Protein AF-A0A662I8A6-F1 (afdb_monomer_lite)

Sequence (241 aa):
MKWERNGWDESLPVAGGPYPIEVIVAEILAMVEDTRLSLRAVMEDYFRRKPHLENAKNLARAYAAGVLRSFKLVDEIARYVLGLNLSQLDSFSRNALRALIYEAKFRRIDRERILGLAKRLKIRLSSRDLSLIREVDLDELVKGRSEVSRLALMYSQPEWVVEYLLKLLGHRETEKLLKAFNRTPTTWLRVNTLKISVEELERRLRRRGLVVERDDDLPYMLKVLRSKVPPSRVPEHSRGM

Secondary structure (DSSP, 8-state):
-PPP-----TTS-BTTBSS-HHHHHHHHHHHHHHH---HHHHHHHHHHH-GGGGGGHHHHHHHHHHHHHHHHHHHHHHHHHH---GGGS-HHHHHHHHHHHHHHHHS---HHHHHHHHHHTT----HHHHHHHHH--HHHHTTT--HHHHHHHHTT--HHHHHHHHHHHHHHHHHHHHHHHTSPPPPEEE--TTT--HHHHHHHHHHTTEEEEE-SS-TTEEEEEEESS-GGGSHHHHTT-

Foldseek 3Di:
DDDDPPDQDQPDDDPQGSDDLLLVLLVLQLCCVVVVDDSVVSLVVSCVVVVVRPVCSVVSVVLNLLLQQQVLLLQLLCCVLVVDRLVPDRSSVSSSSSSLLSCLAPHPDDPVVSVVVCVVVVHDDDPVSSVCSNPPDLVVSCPPHDPLVSLCNRRVHDSVVLVVCCVVPNDPVSSVVSVVSSDDDWDKDFAPVVVDDPVGVCVVQVVQVFHWDADPVHRRMTTTPDHPDPPCPDPCNVVVD

pLDDT: mean 90.35, std 15.79, range [22.06, 98.5]

Radius of gyration: 21.24 Å; chains: 1; bounding box: 50×34×57 Å

Structure (mmCIF, N/CA/C/O backbone):
data_AF-A0A662I8A6-F1
#
_entry.id   AF-A0A662I8A6-F1
#
loop_
_atom_site.group_PDB
_atom_site.id
_atom_site.type_symbol
_atom_site.label_atom_id
_atom_site.label_alt_id
_atom_site.label_comp_id
_atom_site.label_asym_id
_atom_site.label_entity_id
_atom_site.label_seq_id
_atom_site.pdbx_PDB_ins_code
_atom_site.Cartn_x
_atom_site.Cartn_y
_atom_site.Cartn_z
_atom_site.occupancy
_atom_site.B_iso_or_equiv
_atom_site.auth_seq_id
_atom_site.auth_comp_id
_atom_site.auth_asym_id
_atom_site.auth_atom_id
_atom_site.pdbx_PDB_model_num
ATOM 1 N N . MET A 1 1 ? -4.344 19.677 19.187 1.00 30.12 1 MET A N 1
ATOM 2 C CA . MET A 1 1 ? -3.243 19.435 20.145 1.00 30.12 1 MET A CA 1
ATOM 3 C C . MET A 1 1 ? -1.954 19.377 19.328 1.00 30.12 1 MET A C 1
ATOM 5 O O . MET A 1 1 ? -1.838 18.495 18.489 1.00 30.12 1 MET A O 1
ATOM 9 N N . LYS A 1 2 ? -1.082 20.392 19.420 1.00 22.06 2 LYS A N 1
ATOM 10 C CA . LYS A 1 2 ? 0.178 20.453 18.656 1.00 22.06 2 LYS A CA 1
ATOM 11 C C . LYS A 1 2 ? 1.215 19.579 19.366 1.00 22.06 2 LYS A C 1
ATOM 13 O O . LYS A 1 2 ? 1.457 19.779 20.549 1.00 22.06 2 LYS A O 1
ATOM 18 N N . TRP A 1 3 ? 1.783 18.611 18.658 1.00 32.50 3 TRP A N 1
ATOM 19 C CA . TRP A 1 3 ? 2.847 17.750 19.168 1.00 32.50 3 TRP A CA 1
ATOM 20 C C . TRP A 1 3 ? 4.200 18.449 18.995 1.00 32.50 3 TRP A C 1
ATOM 22 O O . TRP A 1 3 ? 4.602 18.752 17.871 1.00 32.50 3 TRP A O 1
ATOM 32 N N . GLU A 1 4 ? 4.896 18.723 20.098 1.00 28.98 4 GLU A N 1
ATOM 33 C CA . GLU A 1 4 ? 6.277 19.215 20.077 1.00 28.98 4 GLU A CA 1
AT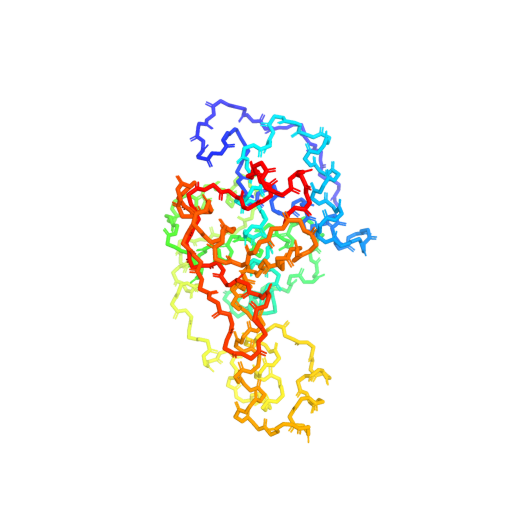OM 34 C C . GLU A 1 4 ? 7.257 18.054 19.852 1.00 28.98 4 GLU A C 1
ATOM 36 O O . GLU A 1 4 ? 7.154 16.995 20.469 1.00 28.98 4 GLU A O 1
ATOM 41 N N . ARG A 1 5 ? 8.204 18.257 18.927 1.00 39.28 5 ARG A N 1
ATOM 42 C CA . ARG A 1 5 ? 9.109 17.241 18.353 1.00 39.28 5 ARG A CA 1
ATOM 43 C C . ARG A 1 5 ? 10.309 16.864 19.241 1.00 39.28 5 ARG A C 1
ATOM 45 O O . ARG A 1 5 ? 11.191 16.146 18.780 1.00 39.28 5 ARG A O 1
ATOM 52 N N . ASN A 1 6 ? 10.365 17.318 20.491 1.00 35.25 6 ASN A N 1
ATOM 53 C CA . ASN A 1 6 ? 11.605 17.347 21.277 1.00 35.25 6 ASN A CA 1
ATOM 54 C C . ASN A 1 6 ? 11.674 16.256 22.358 1.00 35.25 6 ASN A C 1
ATOM 56 O O . ASN A 1 6 ? 11.726 16.559 23.545 1.00 35.25 6 ASN A O 1
ATOM 60 N N . GLY A 1 7 ? 11.675 14.980 21.964 1.00 34.81 7 GLY A N 1
ATOM 61 C CA . GLY A 1 7 ? 11.797 13.886 22.939 1.00 34.81 7 GLY A CA 1
ATOM 62 C C . GLY A 1 7 ? 12.117 12.508 22.364 1.00 34.81 7 GLY A C 1
ATOM 63 O O . GLY A 1 7 ? 11.666 11.510 22.921 1.00 34.81 7 GLY A O 1
ATOM 64 N N . TRP A 1 8 ? 12.834 12.433 21.241 1.00 42.75 8 TRP A N 1
ATOM 65 C CA . TRP A 1 8 ? 13.287 11.154 20.691 1.00 42.75 8 TRP A CA 1
ATOM 66 C C . TRP A 1 8 ? 14.666 10.816 21.263 1.00 42.75 8 TRP A C 1
ATOM 68 O O . TRP A 1 8 ? 15.635 11.510 20.983 1.00 42.75 8 TRP A O 1
ATOM 78 N N . ASP A 1 9 ? 14.735 9.767 22.079 1.00 37.84 9 ASP A N 1
ATOM 79 C CA . ASP A 1 9 ? 15.994 9.169 22.527 1.00 37.84 9 ASP A CA 1
ATOM 80 C C . ASP A 1 9 ? 16.575 8.313 21.384 1.00 37.84 9 ASP A C 1
ATOM 82 O O . ASP A 1 9 ? 15.984 7.309 20.978 1.00 37.84 9 ASP A O 1
ATOM 86 N N . GLU A 1 10 ? 17.707 8.755 20.833 1.00 38.81 10 GLU A N 1
ATOM 87 C CA . GLU A 1 10 ? 18.398 8.177 19.671 1.00 38.81 10 GLU A CA 1
ATOM 88 C C . GLU A 1 10 ? 19.169 6.876 19.988 1.00 38.81 10 GLU A C 1
ATOM 90 O O . GLU A 1 10 ? 19.775 6.284 19.094 1.00 38.81 10 GLU A O 1
ATOM 95 N N . SER A 1 11 ? 19.164 6.405 21.240 1.00 32.09 11 SER A N 1
ATOM 96 C CA . SER A 1 11 ? 20.120 5.395 21.722 1.00 32.09 11 SER A CA 1
ATOM 97 C C . SER A 1 11 ? 19.747 3.916 21.514 1.00 32.09 11 SER A C 1
ATOM 99 O O . SER A 1 11 ? 20.549 3.044 21.851 1.00 32.09 11 SER A O 1
ATOM 101 N N . LEU A 1 12 ? 18.581 3.572 20.944 1.00 34.69 12 LEU A N 1
ATOM 102 C CA . LEU A 1 12 ? 18.139 2.167 20.840 1.00 34.69 12 LEU A CA 1
ATOM 103 C C . LEU A 1 12 ? 18.049 1.651 19.391 1.00 34.69 12 LEU A C 1
ATOM 105 O O . LEU A 1 12 ? 17.337 2.240 18.574 1.00 34.69 12 LEU A O 1
ATOM 109 N N . PRO A 1 13 ? 18.691 0.510 19.058 1.00 32.72 13 PRO A N 1
ATOM 110 C CA . PRO A 1 13 ? 18.715 -0.007 17.698 1.00 32.72 13 PRO A CA 1
ATOM 111 C C . PRO A 1 13 ? 17.379 -0.669 17.339 1.00 32.72 13 PRO A C 1
ATOM 113 O O . PRO A 1 13 ? 17.016 -1.725 17.856 1.00 32.72 13 PRO A O 1
ATOM 116 N N . VAL A 1 14 ? 16.657 -0.064 16.398 1.00 40.88 14 VAL A N 1
ATOM 117 C CA . VAL A 1 14 ? 15.557 -0.694 15.658 1.00 40.88 14 VAL A CA 1
ATOM 118 C C . VAL A 1 14 ? 16.053 -0.907 14.228 1.00 40.88 14 VAL A C 1
ATOM 120 O O . VAL A 1 14 ? 16.796 -0.082 13.696 1.00 40.88 14 VAL A O 1
ATOM 123 N N . ALA A 1 15 ? 15.689 -2.017 13.583 1.00 30.75 15 ALA A N 1
ATOM 124 C CA . ALA A 1 15 ? 16.034 -2.242 12.179 1.00 30.75 15 ALA A CA 1
ATOM 125 C C . ALA A 1 15 ? 15.537 -1.056 11.320 1.00 30.75 15 ALA A C 1
ATOM 127 O O . ALA A 1 15 ? 14.332 -0.899 11.124 1.00 30.75 15 ALA A O 1
ATOM 128 N N . GLY A 1 16 ? 16.462 -0.205 10.855 1.00 37.62 16 GLY A N 1
ATOM 129 C CA . GLY A 1 16 ? 16.161 1.064 10.173 1.00 37.62 16 GLY A CA 1
ATOM 130 C C . GLY A 1 16 ? 16.816 2.323 10.766 1.00 37.62 16 GLY A C 1
ATOM 131 O O . GLY A 1 16 ? 16.730 3.373 10.137 1.00 37.62 16 GLY A O 1
ATOM 132 N N . GLY A 1 17 ? 17.502 2.228 11.913 1.00 48.12 17 GLY A N 1
ATOM 133 C CA . GLY A 1 17 ? 18.119 3.372 12.606 1.00 48.12 17 GLY A CA 1
ATOM 134 C C . GLY A 1 17 ? 17.313 3.810 13.842 1.00 48.12 17 GLY A C 1
ATOM 135 O O . GLY A 1 17 ? 16.443 3.058 14.283 1.00 48.12 17 GLY A O 1
ATOM 136 N N . PRO A 1 18 ? 17.564 5.007 14.412 1.00 57.31 18 PRO A N 1
ATOM 137 C CA . PRO A 1 18 ? 16.887 5.478 15.631 1.00 57.31 18 PRO A CA 1
ATOM 138 C C . PRO A 1 18 ? 15.380 5.746 15.441 1.00 57.31 18 PRO A C 1
ATOM 140 O O . PRO A 1 18 ? 14.642 5.889 16.415 1.00 57.31 18 PRO A O 1
ATOM 143 N N . TYR A 1 19 ? 14.897 5.773 14.193 1.00 71.44 19 TYR A N 1
ATOM 144 C CA . TYR A 1 19 ? 13.506 6.068 13.854 1.00 71.44 19 TYR A CA 1
ATOM 145 C C . TYR A 1 19 ? 12.750 4.808 13.405 1.00 71.44 19 TYR A C 1
ATOM 147 O O . TYR A 1 19 ? 13.103 4.210 12.384 1.00 71.44 19 TYR A O 1
ATOM 155 N N . PRO A 1 20 ? 11.678 4.409 14.112 1.00 89.50 20 PRO A N 1
ATOM 156 C CA . PRO A 1 20 ? 10.813 3.318 13.679 1.00 89.50 20 PRO A CA 1
ATOM 157 C C . PRO A 1 20 ? 10.193 3.610 12.307 1.00 89.50 20 PRO A C 1
ATOM 159 O O . PRO A 1 20 ? 9.704 4.713 12.047 1.00 89.50 20 PRO A O 1
ATOM 162 N N . ILE A 1 21 ? 10.187 2.615 11.419 1.00 93.50 21 ILE A N 1
ATOM 163 C CA . ILE A 1 21 ? 9.704 2.769 10.040 1.00 93.50 21 ILE A CA 1
ATOM 164 C C . ILE A 1 21 ? 8.230 3.195 9.966 1.00 93.50 21 ILE A C 1
ATOM 166 O O . ILE A 1 21 ? 7.837 3.903 9.044 1.00 93.50 21 ILE A O 1
ATOM 170 N N . GLU A 1 22 ? 7.420 2.818 10.951 1.00 95.00 22 GLU A N 1
ATOM 171 C CA . GLU A 1 22 ? 6.011 3.195 11.076 1.00 95.00 22 GLU A CA 1
ATOM 172 C C . GLU A 1 22 ? 5.852 4.701 11.259 1.00 95.00 22 GLU A C 1
ATOM 174 O O . GLU A 1 22 ? 4.916 5.280 10.721 1.00 95.00 22 GLU A O 1
ATOM 179 N N . VAL A 1 23 ? 6.771 5.339 11.992 1.00 95.38 23 VAL A N 1
ATOM 180 C CA . VAL A 1 23 ? 6.762 6.788 12.224 1.00 95.38 23 VAL A CA 1
ATOM 181 C C . VAL A 1 23 ? 7.081 7.508 10.922 1.00 95.38 23 VAL A C 1
ATOM 183 O O . VAL A 1 23 ? 6.358 8.419 10.534 1.00 95.38 23 VAL A O 1
ATOM 186 N N . ILE A 1 24 ? 8.099 7.038 10.193 1.00 96.50 24 ILE A N 1
ATOM 187 C CA . ILE A 1 24 ? 8.450 7.563 8.866 1.00 96.50 24 ILE A CA 1
ATOM 188 C C . ILE A 1 24 ? 7.252 7.443 7.913 1.00 96.50 24 ILE A C 1
ATOM 190 O O . ILE A 1 24 ? 6.903 8.398 7.222 1.00 96.50 24 ILE A O 1
ATOM 194 N N . VAL A 1 25 ? 6.594 6.279 7.884 1.00 97.69 25 VAL A N 1
ATOM 195 C CA . VAL A 1 25 ? 5.402 6.049 7.054 1.00 97.69 25 VAL A CA 1
ATOM 196 C C . VAL A 1 25 ? 4.244 6.947 7.485 1.00 97.69 25 VAL A C 1
ATOM 198 O O . VAL A 1 25 ? 3.611 7.552 6.623 1.00 97.69 25 VAL A O 1
ATOM 201 N N . ALA A 1 26 ? 3.987 7.086 8.786 1.00 97.75 26 ALA A N 1
ATOM 202 C CA . ALA A 1 26 ? 2.932 7.946 9.310 1.00 97.75 26 ALA A CA 1
ATOM 203 C C . ALA A 1 26 ? 3.146 9.415 8.930 1.00 97.75 26 ALA A C 1
ATOM 205 O O . ALA A 1 26 ? 2.209 10.061 8.472 1.00 97.75 26 ALA A O 1
ATOM 206 N N . GLU A 1 27 ? 4.376 9.925 9.045 1.00 97.38 27 GLU A N 1
ATOM 207 C CA . GLU A 1 27 ? 4.726 11.283 8.615 1.00 97.38 27 GLU A CA 1
ATOM 208 C C . GLU A 1 27 ? 4.521 11.480 7.110 1.00 97.38 27 GLU A C 1
ATOM 210 O O . GLU A 1 27 ? 3.929 12.474 6.695 1.00 97.38 27 GLU A O 1
ATOM 215 N N . ILE A 1 28 ? 4.989 10.536 6.285 1.00 98.25 28 ILE A N 1
ATOM 216 C CA . ILE A 1 28 ? 4.837 10.606 4.826 1.00 98.25 28 ILE A CA 1
ATOM 217 C C . ILE A 1 28 ? 3.354 10.613 4.442 1.00 98.25 28 ILE A C 1
ATOM 219 O O . ILE A 1 28 ? 2.937 11.436 3.631 1.00 98.25 28 ILE A O 1
ATOM 223 N N . LEU A 1 29 ? 2.547 9.718 5.016 1.00 98.31 29 LEU A N 1
ATOM 224 C CA . LEU A 1 29 ? 1.118 9.636 4.707 1.00 98.31 29 LEU A CA 1
ATOM 225 C C . LEU A 1 29 ? 0.341 10.845 5.238 1.00 98.31 29 LEU A C 1
ATOM 227 O O . LEU A 1 29 ? -0.538 11.342 4.540 1.00 98.31 29 LEU A O 1
ATOM 231 N N . ALA A 1 30 ? 0.708 11.372 6.407 1.00 97.88 30 ALA A N 1
ATOM 232 C CA . ALA A 1 30 ? 0.149 12.619 6.916 1.00 97.88 30 ALA A CA 1
ATOM 233 C C . ALA A 1 30 ? 0.431 13.787 5.960 1.00 97.88 30 ALA A C 1
ATOM 235 O O . ALA A 1 30 ? -0.487 14.508 5.587 1.00 97.88 30 ALA A O 1
ATOM 236 N N . MET A 1 31 ? 1.668 13.917 5.464 1.00 97.81 31 MET A N 1
ATOM 237 C CA . MET A 1 31 ? 2.010 14.936 4.464 1.00 97.81 31 MET A CA 1
ATOM 238 C C . MET A 1 31 ? 1.224 14.762 3.160 1.00 97.81 31 MET A C 1
ATOM 240 O O . MET A 1 31 ? 0.806 15.759 2.577 1.00 97.81 31 MET A O 1
ATOM 244 N N . VAL A 1 32 ? 1.008 13.526 2.694 1.00 97.94 32 VAL A N 1
ATOM 245 C CA . VAL A 1 32 ? 0.158 13.251 1.520 1.00 97.94 32 VAL A CA 1
ATOM 246 C C . VAL A 1 32 ? -1.265 13.759 1.750 1.00 97.94 32 VAL A C 1
ATOM 248 O O . VAL A 1 32 ? -1.814 14.430 0.880 1.00 97.94 32 VAL A O 1
ATOM 251 N N . GLU A 1 33 ? -1.854 13.483 2.914 1.00 95.56 33 GLU A N 1
ATOM 252 C CA . GLU A 1 33 ? -3.208 13.933 3.253 1.00 95.56 33 GLU A CA 1
ATOM 253 C C . GLU A 1 33 ? -3.298 15.461 3.382 1.00 95.56 33 GLU A C 1
ATOM 255 O O . GLU A 1 33 ? -4.196 16.076 2.803 1.00 95.56 33 GLU A O 1
ATOM 260 N N . ASP A 1 34 ? -2.346 16.074 4.086 1.00 95.81 34 ASP A N 1
ATOM 261 C CA . ASP A 1 34 ? -2.370 17.500 4.420 1.00 95.81 34 ASP A CA 1
ATOM 262 C C . ASP A 1 34 ? -2.048 18.390 3.209 1.00 95.81 34 ASP A C 1
ATOM 264 O O . ASP A 1 34 ? -2.613 19.471 3.056 1.00 95.81 34 ASP A O 1
ATOM 268 N N . THR A 1 35 ? -1.154 17.939 2.320 1.00 96.44 35 THR A N 1
ATOM 269 C CA . THR A 1 35 ? -0.735 18.707 1.129 1.00 96.44 35 THR A CA 1
ATOM 270 C C . THR A 1 35 ? -1.474 18.317 -0.146 1.00 96.44 35 THR A C 1
ATOM 272 O O . THR A 1 35 ? -1.414 19.049 -1.133 1.00 96.44 35 THR A O 1
ATOM 275 N N . ARG A 1 36 ? -2.142 17.155 -0.154 1.00 94.56 36 ARG A N 1
ATOM 276 C CA . ARG A 1 36 ? -2.755 16.529 -1.341 1.00 94.56 36 ARG A CA 1
ATOM 277 C C . ARG A 1 36 ? -1.776 16.266 -2.492 1.00 94.56 36 ARG A C 1
ATOM 279 O O . ARG A 1 36 ? -2.189 16.096 -3.638 1.00 94.56 36 ARG A O 1
ATOM 286 N N . LEU A 1 37 ? -0.477 16.210 -2.201 1.00 96.62 37 LEU A N 1
ATOM 287 C CA . LEU A 1 37 ? 0.544 15.815 -3.165 1.00 96.62 37 LEU A CA 1
ATOM 288 C C . LEU A 1 37 ? 0.609 14.291 -3.299 1.00 96.62 37 LEU A C 1
ATOM 290 O O . LEU A 1 37 ? 0.269 13.540 -2.387 1.00 96.62 37 LEU A O 1
ATOM 294 N N . SER A 1 38 ? 1.097 13.815 -4.446 1.00 96.88 38 SER A N 1
ATOM 295 C CA . SER A 1 38 ? 1.286 12.377 -4.658 1.00 96.88 38 SER A CA 1
ATOM 296 C C . SER A 1 38 ? 2.294 11.784 -3.665 1.00 96.88 38 SER A C 1
ATOM 298 O O . SER A 1 38 ? 3.289 12.428 -3.320 1.00 96.88 38 SER A O 1
ATOM 300 N N . LEU A 1 39 ? 2.104 10.510 -3.295 1.00 96.31 39 LEU A N 1
ATOM 301 C CA . LEU A 1 39 ? 3.061 9.770 -2.460 1.00 96.31 39 LEU A CA 1
ATOM 302 C C . LEU A 1 39 ? 4.488 9.871 -3.014 1.00 96.31 39 LEU A C 1
ATOM 304 O O . LEU A 1 39 ? 5.435 10.055 -2.258 1.00 96.31 39 LEU A O 1
ATOM 308 N N . ARG A 1 40 ? 4.649 9.793 -4.340 1.00 95.06 40 ARG A N 1
ATOM 309 C CA . ARG A 1 40 ? 5.956 9.913 -4.991 1.00 95.06 40 ARG A CA 1
ATOM 310 C C . ARG A 1 40 ? 6.614 11.262 -4.694 1.00 95.06 40 ARG A C 1
ATOM 312 O O . ARG A 1 40 ? 7.756 11.271 -4.245 1.00 95.06 40 ARG A O 1
ATOM 319 N N . ALA A 1 41 ? 5.898 12.362 -4.923 1.00 96.69 41 ALA A N 1
ATOM 320 C CA . ALA A 1 41 ? 6.423 13.709 -4.714 1.00 96.69 41 ALA A CA 1
ATOM 321 C C . ALA A 1 41 ? 6.782 13.950 -3.239 1.00 96.69 41 ALA A C 1
ATOM 323 O O . ALA A 1 41 ? 7.876 14.428 -2.940 1.00 96.69 41 ALA A O 1
ATOM 324 N N . VAL A 1 42 ? 5.900 13.541 -2.319 1.00 97.81 42 VAL A N 1
ATOM 325 C CA . VAL A 1 42 ? 6.143 13.650 -0.874 1.00 97.81 42 VAL A CA 1
ATOM 326 C C . VAL A 1 42 ? 7.368 12.840 -0.465 1.00 97.81 42 VAL A C 1
ATOM 328 O O . VAL A 1 42 ? 8.229 13.356 0.236 1.00 97.81 42 VAL A O 1
ATOM 331 N N . MET A 1 43 ? 7.500 11.594 -0.926 1.00 96.12 43 MET A N 1
ATOM 332 C CA . MET A 1 43 ? 8.667 10.771 -0.609 1.00 96.12 43 MET A CA 1
ATOM 333 C C . MET A 1 43 ? 9.968 11.361 -1.166 1.00 96.12 43 MET A C 1
ATOM 335 O O . MET A 1 43 ? 10.988 11.345 -0.481 1.00 96.12 43 MET A O 1
ATOM 339 N N . GLU A 1 44 ? 9.963 11.864 -2.401 1.00 94.56 44 GLU A N 1
ATOM 340 C CA . GLU A 1 44 ? 11.143 12.500 -2.996 1.00 94.56 44 GLU A CA 1
ATOM 341 C C . GLU A 1 44 ? 11.600 13.714 -2.172 1.00 94.56 44 GLU A C 1
ATOM 343 O O . GLU A 1 44 ? 12.789 13.827 -1.871 1.00 94.56 44 GLU A O 1
ATOM 348 N N . ASP A 1 45 ? 10.675 14.577 -1.743 1.00 95.56 45 ASP A N 1
ATOM 349 C CA . ASP A 1 45 ? 10.986 15.721 -0.879 1.00 95.56 45 ASP A CA 1
ATOM 350 C C . ASP A 1 45 ? 11.397 15.310 0.542 1.00 95.56 45 ASP A C 1
ATOM 352 O O . ASP A 1 45 ? 12.403 15.805 1.055 1.00 95.56 45 ASP A O 1
ATOM 356 N N . TYR A 1 46 ? 10.691 14.354 1.146 1.00 95.94 46 TYR A N 1
ATOM 357 C CA . TYR A 1 46 ? 10.949 13.870 2.501 1.00 95.94 46 TYR A CA 1
ATOM 358 C C . TYR A 1 46 ? 12.377 13.337 2.658 1.00 95.94 46 TYR A C 1
ATOM 360 O O . TYR A 1 46 ? 13.102 13.762 3.560 1.00 95.94 46 TYR A O 1
ATOM 368 N N . PHE A 1 47 ? 12.808 12.442 1.763 1.00 95.38 47 PHE A N 1
ATOM 369 C CA . PHE A 1 47 ? 14.142 11.838 1.835 1.00 95.38 47 PHE A CA 1
ATOM 370 C C . PHE A 1 47 ? 15.250 12.787 1.370 1.00 95.38 47 PHE A C 1
ATOM 372 O O . PHE A 1 47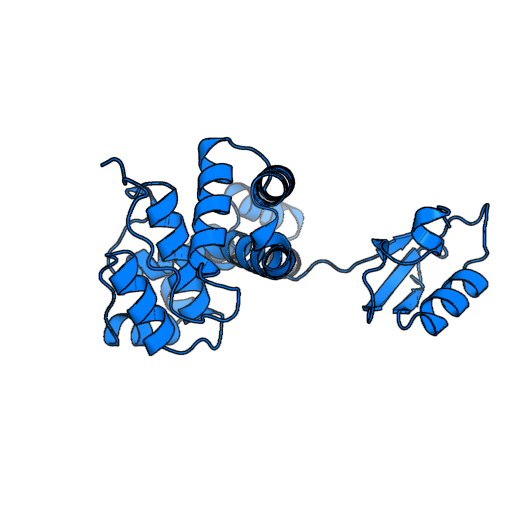 ? 16.347 12.750 1.920 1.00 95.38 47 PHE A O 1
ATOM 379 N N . ARG A 1 48 ? 14.960 13.710 0.440 1.00 95.19 48 ARG A N 1
ATOM 380 C CA . ARG A 1 48 ? 15.892 14.795 0.088 1.00 95.19 48 ARG A CA 1
ATOM 381 C C . ARG A 1 48 ? 16.209 15.683 1.294 1.00 95.19 48 ARG A C 1
ATOM 383 O O . ARG A 1 48 ? 17.359 16.067 1.471 1.00 95.19 48 ARG A O 1
ATOM 390 N N . ARG A 1 49 ? 15.213 15.991 2.134 1.00 94.00 49 ARG A N 1
ATOM 391 C CA . ARG A 1 49 ? 15.400 16.774 3.371 1.00 94.00 49 ARG A CA 1
ATOM 392 C C . ARG A 1 49 ? 15.988 15.964 4.528 1.00 94.00 49 ARG A C 1
ATOM 394 O O . ARG A 1 49 ? 16.526 16.558 5.456 1.00 94.00 49 ARG A O 1
ATOM 401 N N . LYS A 1 50 ? 15.899 14.629 4.488 1.00 93.44 50 LYS A N 1
ATOM 402 C CA . LYS A 1 50 ? 16.442 13.719 5.510 1.00 93.44 50 LYS A CA 1
ATOM 403 C C . LYS A 1 50 ? 17.396 12.673 4.904 1.00 93.44 50 LYS A C 1
ATOM 405 O O . LYS A 1 50 ? 17.067 11.485 4.911 1.00 93.44 50 LYS A O 1
ATOM 410 N N . PRO A 1 51 ? 18.593 13.070 4.423 1.00 91.06 51 PRO A N 1
ATOM 411 C CA . PRO A 1 51 ? 19.522 12.144 3.762 1.00 91.06 51 PRO A CA 1
ATOM 412 C C . PRO A 1 51 ? 19.954 10.960 4.639 1.00 91.06 51 PRO A C 1
ATOM 414 O O . PRO A 1 51 ? 20.171 9.863 4.134 1.00 91.06 51 PRO A O 1
ATOM 417 N N . HIS A 1 52 ? 20.018 11.151 5.961 1.00 89.19 52 HIS A N 1
ATOM 418 C CA . HIS A 1 52 ? 20.351 10.096 6.924 1.00 89.19 52 HIS A CA 1
ATOM 419 C C . HIS A 1 52 ? 19.327 8.940 6.952 1.00 89.19 52 HIS A C 1
ATOM 421 O O . HIS A 1 52 ? 19.659 7.849 7.405 1.00 89.19 52 HIS A O 1
ATOM 427 N N . LEU A 1 53 ? 18.107 9.140 6.432 1.00 91.69 53 LEU A N 1
ATOM 428 C CA . LEU A 1 53 ? 17.072 8.104 6.326 1.00 91.69 53 LEU A CA 1
ATOM 429 C C . LEU A 1 53 ? 17.020 7.424 4.951 1.00 91.69 53 LEU A C 1
ATOM 431 O O . LEU A 1 53 ? 16.163 6.569 4.738 1.00 91.69 53 LEU A O 1
ATOM 435 N N . GLU A 1 54 ? 17.900 7.756 4.000 1.00 88.38 54 GLU A N 1
ATOM 436 C CA . GLU A 1 54 ? 17.812 7.253 2.615 1.00 88.38 54 GLU A CA 1
ATOM 437 C C . GLU A 1 54 ? 17.786 5.711 2.542 1.00 88.38 54 GLU A C 1
ATOM 439 O O . GLU A 1 54 ? 17.083 5.137 1.706 1.00 88.38 54 GLU A O 1
ATOM 444 N N . ASN A 1 55 ? 18.447 5.022 3.479 1.00 88.38 55 ASN A N 1
ATOM 445 C CA . ASN A 1 55 ? 18.424 3.558 3.586 1.00 88.38 55 ASN A CA 1
ATOM 446 C C . ASN A 1 55 ? 17.018 2.986 3.860 1.00 88.38 55 ASN A C 1
ATOM 448 O O . ASN A 1 55 ? 16.697 1.885 3.408 1.00 88.38 55 ASN A O 1
ATOM 452 N N . ALA A 1 56 ? 16.149 3.734 4.546 1.00 91.38 56 ALA A N 1
ATOM 453 C CA . ALA A 1 56 ? 14.779 3.326 4.857 1.00 91.38 56 ALA A CA 1
ATOM 454 C C . ALA A 1 56 ? 13.801 3.544 3.686 1.00 91.38 56 ALA A C 1
ATOM 456 O O . ALA A 1 56 ? 12.692 3.011 3.699 1.00 91.38 56 ALA A O 1
ATOM 457 N N . LYS A 1 57 ? 14.190 4.289 2.644 1.00 91.50 57 LYS A N 1
ATOM 458 C CA . LYS A 1 57 ? 13.297 4.767 1.574 1.00 91.50 57 LYS A CA 1
ATOM 459 C C . LYS A 1 57 ? 12.536 3.682 0.834 1.00 91.50 57 LYS A C 1
ATOM 461 O O . LYS A 1 57 ? 11.340 3.826 0.587 1.00 91.50 57 LYS A O 1
ATOM 466 N N . ASN A 1 58 ? 13.207 2.594 0.463 1.00 89.81 58 ASN A N 1
ATOM 467 C CA . ASN A 1 58 ? 12.555 1.509 -0.273 1.00 89.81 58 ASN A CA 1
ATOM 468 C C . ASN A 1 58 ? 11.539 0.770 0.603 1.00 89.81 58 ASN A C 1
ATOM 470 O O . ASN A 1 58 ? 10.437 0.474 0.139 1.00 89.81 58 ASN A O 1
ATOM 474 N N . LEU A 1 59 ? 11.887 0.532 1.872 1.00 92.44 59 LEU A N 1
ATOM 475 C CA . LEU A 1 59 ? 10.982 -0.080 2.838 1.00 92.44 59 LEU A CA 1
ATOM 476 C C . LEU A 1 59 ? 9.792 0.841 3.129 1.00 92.44 59 LEU A C 1
ATOM 478 O O . LEU A 1 59 ? 8.652 0.390 3.055 1.00 92.44 59 LEU A O 1
ATOM 482 N N . ALA A 1 60 ? 10.040 2.132 3.364 1.00 95.50 60 ALA A N 1
ATOM 483 C CA . ALA A 1 60 ? 9.002 3.135 3.578 1.00 95.50 60 ALA A CA 1
ATOM 484 C C . ALA A 1 60 ? 8.049 3.213 2.381 1.00 95.50 60 ALA A C 1
ATOM 486 O O . ALA A 1 60 ? 6.840 3.273 2.570 1.00 95.50 60 ALA A O 1
ATOM 487 N N . ARG A 1 61 ? 8.566 3.140 1.144 1.00 94.50 61 ARG A N 1
ATOM 488 C CA . ARG A 1 61 ? 7.742 3.159 -0.077 1.00 94.50 61 ARG A CA 1
ATOM 489 C C . ARG A 1 61 ? 6.813 1.958 -0.135 1.00 94.50 61 ARG A C 1
ATOM 491 O O . ARG A 1 61 ? 5.620 2.120 -0.377 1.00 94.50 61 ARG A O 1
ATOM 498 N N . ALA A 1 62 ? 7.366 0.762 0.057 1.00 92.62 62 ALA A N 1
ATOM 499 C CA . ALA A 1 62 ? 6.597 -0.474 0.015 1.00 92.62 62 ALA A CA 1
ATOM 500 C C . ALA A 1 62 ? 5.540 -0.507 1.126 1.00 92.62 62 ALA A C 1
ATOM 502 O O . ALA A 1 62 ? 4.398 -0.889 0.878 1.00 92.62 62 ALA A O 1
ATOM 503 N N . TYR A 1 63 ? 5.904 -0.059 2.328 1.00 95.88 63 TYR A N 1
ATOM 504 C CA . TYR A 1 63 ? 5.011 -0.028 3.477 1.00 95.88 63 TYR A CA 1
ATOM 505 C C . TYR A 1 63 ? 3.907 1.028 3.306 1.00 95.88 63 TYR A C 1
ATOM 507 O O . TYR A 1 63 ? 2.733 0.681 3.388 1.00 95.88 63 TYR A O 1
ATOM 515 N N . ALA A 1 64 ? 4.239 2.271 2.950 1.00 97.12 64 ALA A N 1
ATOM 516 C CA . ALA A 1 64 ? 3.247 3.312 2.675 1.00 97.12 64 ALA A CA 1
ATOM 517 C C . ALA A 1 64 ? 2.264 2.895 1.567 1.00 97.12 64 ALA A C 1
ATOM 519 O O . ALA A 1 64 ? 1.057 3.064 1.719 1.00 97.12 64 ALA A O 1
ATOM 520 N N . ALA A 1 65 ? 2.756 2.283 0.482 1.00 95.12 65 ALA A N 1
ATOM 521 C CA . ALA A 1 65 ? 1.897 1.745 -0.572 1.00 95.12 65 ALA A CA 1
ATOM 522 C C . ALA A 1 65 ? 0.993 0.605 -0.072 1.00 95.12 65 ALA A C 1
ATOM 524 O O . ALA A 1 65 ? -0.165 0.532 -0.471 1.00 95.12 65 ALA A O 1
ATOM 525 N N . GLY A 1 66 ? 1.502 -0.267 0.803 1.00 95.31 66 GLY A N 1
ATOM 526 C CA . GLY A 1 66 ? 0.714 -1.312 1.458 1.00 95.31 66 GLY A CA 1
ATOM 527 C C . GLY A 1 66 ? -0.422 -0.734 2.300 1.00 95.31 66 GLY A C 1
ATOM 528 O O . GLY A 1 66 ? -1.574 -1.099 2.093 1.00 95.31 66 GLY A O 1
ATOM 529 N N . VAL A 1 67 ? -0.114 0.238 3.165 1.00 97.00 67 VAL A N 1
ATOM 530 C CA . VAL A 1 67 ? -1.114 0.930 3.992 1.00 97.00 67 VAL A CA 1
ATOM 531 C C . VAL A 1 67 ? -2.174 1.602 3.117 1.00 97.00 67 VAL A C 1
ATOM 533 O O . VAL A 1 67 ? -3.361 1.413 3.357 1.00 97.00 67 VAL A O 1
ATOM 536 N N . LEU A 1 68 ? -1.778 2.323 2.062 1.00 95.75 68 LEU A N 1
ATOM 537 C CA . LEU A 1 68 ? -2.719 2.978 1.141 1.00 95.75 68 LEU A CA 1
ATOM 538 C C . LEU A 1 68 ? -3.570 2.001 0.317 1.00 95.75 68 LEU A C 1
ATOM 540 O O . LEU A 1 68 ? -4.655 2.366 -0.115 1.00 95.75 68 LEU A O 1
ATOM 544 N N . ARG A 1 69 ? -3.116 0.768 0.087 1.00 95.31 69 ARG A N 1
ATOM 545 C CA . ARG A 1 69 ? -3.915 -0.268 -0.594 1.00 95.31 69 ARG A CA 1
ATOM 546 C C . ARG A 1 69 ? -4.966 -0.907 0.307 1.00 95.31 69 ARG A C 1
ATOM 548 O O . ARG A 1 69 ? -5.914 -1.505 -0.185 1.00 95.31 69 ARG A O 1
ATOM 555 N N . SER A 1 70 ? -4.814 -0.786 1.621 1.00 95.62 70 SER A N 1
ATOM 556 C CA . SER A 1 70 ? -5.703 -1.424 2.592 1.00 95.62 70 SER A CA 1
ATOM 557 C C . SER A 1 70 ? -6.317 -0.445 3.593 1.00 95.62 70 SER A C 1
ATOM 559 O O . SER A 1 70 ? -6.892 -0.898 4.577 1.00 95.62 70 SER A O 1
ATOM 561 N N . PHE A 1 71 ? -6.175 0.874 3.420 1.00 97.06 71 PHE A N 1
ATOM 562 C CA . PHE A 1 71 ? -6.508 1.835 4.480 1.00 97.06 71 PHE A CA 1
ATOM 563 C C . PHE A 1 71 ? -7.981 1.774 4.892 1.00 97.06 71 PHE A C 1
ATOM 565 O O . PHE A 1 71 ? -8.268 1.879 6.076 1.00 97.06 71 PHE A O 1
ATOM 572 N N . LYS A 1 72 ? -8.915 1.544 3.956 1.00 97.12 72 LYS A N 1
ATOM 573 C CA . LYS A 1 72 ? -10.341 1.418 4.299 1.00 97.12 72 LYS A CA 1
ATOM 574 C C . LYS A 1 72 ? -10.589 0.205 5.184 1.00 97.12 72 LYS A C 1
ATOM 576 O O . LYS A 1 72 ? -11.303 0.301 6.176 1.00 97.12 72 LYS A O 1
ATOM 581 N N . LEU A 1 73 ? -9.967 -0.917 4.831 1.00 97.25 73 LEU A N 1
ATOM 582 C CA . LEU A 1 73 ? -10.050 -2.153 5.598 1.00 97.25 73 LEU A CA 1
ATOM 583 C C . LEU A 1 73 ? -9.392 -2.006 6.973 1.00 97.25 73 LEU A C 1
ATOM 585 O O . LEU A 1 73 ? -9.930 -2.462 7.972 1.00 97.25 73 LEU A O 1
ATOM 589 N N . VAL A 1 74 ? -8.248 -1.330 7.037 1.00 97.69 74 VAL A N 1
ATOM 590 C CA . VAL A 1 74 ? -7.547 -1.029 8.289 1.00 97.69 74 VAL A CA 1
ATOM 591 C C . VAL A 1 74 ? -8.381 -0.115 9.194 1.00 97.69 74 VAL A C 1
ATOM 593 O O . VAL A 1 74 ? -8.488 -0.385 10.388 1.00 97.69 74 VAL A O 1
ATOM 596 N N . ASP A 1 75 ? -9.012 0.921 8.639 1.00 98.06 75 ASP A N 1
ATOM 597 C CA . ASP A 1 75 ? -9.908 1.820 9.375 1.00 98.06 75 ASP A CA 1
ATOM 598 C C . ASP A 1 75 ? -11.146 1.068 9.894 1.00 98.06 75 ASP A C 1
ATOM 600 O O . ASP A 1 75 ? -11.614 1.324 11.003 1.00 98.06 75 ASP A O 1
ATOM 604 N N . GLU A 1 76 ? -11.664 0.111 9.120 1.00 97.88 76 GLU A N 1
ATOM 605 C CA . GLU A 1 76 ? -12.756 -0.774 9.534 1.00 97.88 76 GLU A CA 1
ATOM 606 C C . GLU A 1 76 ? -12.351 -1.702 10.681 1.00 97.88 76 GLU A C 1
ATOM 608 O O . GLU A 1 76 ? -13.080 -1.803 11.664 1.00 97.88 76 GLU A O 1
ATOM 613 N N . ILE A 1 77 ? -11.168 -2.320 10.603 1.00 97.88 77 ILE A N 1
ATOM 614 C CA . ILE A 1 77 ? -10.616 -3.143 11.688 1.00 97.88 77 ILE A CA 1
ATOM 615 C C . ILE A 1 77 ? -10.454 -2.304 12.959 1.00 97.88 77 ILE A C 1
ATOM 617 O O . ILE A 1 77 ? -10.827 -2.753 14.041 1.00 97.88 77 ILE A O 1
ATOM 621 N N . ALA A 1 78 ? -9.934 -1.078 12.839 1.00 97.56 78 ALA A N 1
ATOM 622 C CA . ALA A 1 78 ? -9.790 -0.168 13.972 1.00 97.56 78 ALA A CA 1
ATOM 623 C C . ALA A 1 78 ? -11.142 0.130 14.632 1.00 97.56 78 ALA A C 1
ATOM 625 O O . ALA A 1 78 ? -11.258 0.107 15.855 1.00 97.56 78 ALA A O 1
ATOM 626 N N . ARG A 1 79 ? -12.180 0.365 13.828 1.00 96.88 79 ARG A N 1
ATOM 627 C CA . ARG A 1 79 ? -13.523 0.640 14.338 1.00 96.88 79 ARG A CA 1
ATOM 628 C C . ARG A 1 79 ? -14.156 -0.583 14.987 1.00 96.88 79 ARG A C 1
ATOM 630 O O . ARG A 1 79 ? -14.740 -0.449 16.054 1.00 96.88 79 ARG A O 1
ATOM 637 N N . TYR A 1 80 ? -14.021 -1.753 14.367 1.00 96.12 80 TYR A N 1
ATOM 638 C CA . TYR A 1 80 ? -14.602 -3.001 14.858 1.00 96.12 80 TYR A CA 1
ATOM 639 C C . TYR A 1 80 ? -13.927 -3.491 16.146 1.00 96.12 80 TYR A C 1
ATOM 641 O O . TYR A 1 80 ? -14.610 -3.864 17.094 1.00 96.12 80 TYR A O 1
ATOM 649 N N . VAL A 1 81 ? -12.591 -3.467 16.202 1.00 96.19 81 VAL A N 1
ATOM 650 C CA . VAL A 1 81 ? -11.831 -4.010 17.340 1.00 96.19 81 VAL A CA 1
ATOM 651 C C . VAL A 1 81 ? -11.618 -2.975 18.442 1.00 96.19 81 VAL A C 1
ATOM 653 O O . VAL A 1 81 ? -11.766 -3.296 19.616 1.00 96.19 81 VAL A O 1
ATOM 656 N N . LEU A 1 82 ? -11.253 -1.741 18.082 1.00 95.75 82 LEU A N 1
ATOM 657 C CA . LEU A 1 82 ? -10.871 -0.703 19.049 1.00 95.75 82 LEU A CA 1
ATOM 658 C C . LEU A 1 82 ? -12.010 0.280 19.353 1.00 95.75 82 LEU A C 1
ATOM 660 O O . LEU A 1 82 ? -11.859 1.123 20.234 1.00 95.75 82 LEU A O 1
ATOM 664 N N . GLY A 1 83 ? -13.119 0.240 18.605 1.00 95.44 83 GLY A N 1
ATOM 665 C CA . GLY A 1 83 ? -14.191 1.234 18.719 1.00 95.44 83 GLY A CA 1
ATOM 666 C C . GLY A 1 83 ? -13.782 2.636 18.250 1.00 95.44 83 GLY A C 1
ATOM 667 O O . GLY A 1 83 ? -14.439 3.616 18.594 1.00 95.44 83 GLY A O 1
ATOM 668 N N . LEU A 1 84 ? -12.684 2.760 17.494 1.00 94.75 84 LEU A N 1
ATOM 669 C CA . LEU A 1 84 ? -12.115 4.050 17.102 1.00 94.75 84 LEU A CA 1
ATOM 670 C C . LEU A 1 84 ? -12.494 4.430 15.672 1.00 94.75 84 LEU A C 1
ATOM 672 O O . LEU A 1 84 ? -12.270 3.673 14.729 1.00 94.75 84 LEU A O 1
ATOM 676 N N . ASN A 1 85 ? -12.983 5.657 15.492 1.00 95.25 85 ASN A N 1
ATOM 677 C CA . ASN A 1 85 ? -13.132 6.251 14.171 1.00 95.25 85 ASN A CA 1
ATOM 678 C C . ASN A 1 85 ? -11.879 7.058 13.805 1.00 95.25 85 ASN A C 1
ATOM 680 O O . ASN A 1 85 ? -11.692 8.186 14.263 1.00 95.25 85 ASN A O 1
ATOM 684 N N . LEU A 1 86 ? -11.018 6.490 12.958 1.00 95.19 86 LEU A N 1
ATOM 685 C CA . LEU A 1 86 ? -9.718 7.093 12.642 1.00 95.19 86 LEU A CA 1
ATOM 686 C C . LEU A 1 86 ? -9.818 8.442 11.914 1.00 95.19 86 LEU A C 1
ATOM 688 O O . LEU A 1 86 ? -8.867 9.225 11.951 1.00 95.19 86 LEU A O 1
ATOM 692 N N . SER A 1 87 ? -10.956 8.759 11.287 1.00 93.75 87 SER A N 1
ATOM 693 C CA . SER A 1 87 ? -11.162 10.063 10.644 1.00 93.75 87 SER A CA 1
ATOM 694 C C . SER A 1 87 ? -11.222 11.227 11.640 1.00 93.75 87 SER A C 1
ATOM 696 O O . SER A 1 87 ? -10.964 12.361 11.249 1.00 93.75 87 SER A O 1
ATOM 698 N N . GLN A 1 88 ? -11.508 10.952 12.917 1.00 95.00 88 GLN A N 1
ATOM 699 C CA . GLN A 1 88 ? -11.555 11.955 13.987 1.00 95.00 88 GLN A CA 1
ATOM 700 C C . GLN A 1 88 ? -10.170 12.289 14.563 1.00 95.00 88 GLN A C 1
ATOM 702 O O . GLN A 1 88 ? -10.034 13.242 15.328 1.00 95.00 88 GLN A O 1
ATOM 707 N N . LEU A 1 89 ? -9.144 11.506 14.221 1.00 94.44 89 LEU A N 1
ATOM 708 C CA . LEU A 1 89 ? -7.766 11.744 14.648 1.00 94.44 89 LEU A CA 1
ATOM 709 C C . LEU A 1 89 ? -7.069 12.747 13.716 1.00 94.44 89 LEU A C 1
ATOM 711 O O . LEU A 1 89 ? -7.474 12.943 12.567 1.00 94.44 89 LEU A O 1
ATOM 715 N N . ASP A 1 90 ? -5.980 13.357 14.183 1.00 94.88 90 ASP A N 1
ATOM 716 C CA . ASP A 1 90 ? -5.092 14.122 13.305 1.00 94.88 90 ASP A CA 1
ATOM 717 C C . ASP A 1 90 ? -4.388 13.210 12.279 1.00 94.88 90 ASP A C 1
ATOM 719 O O . ASP A 1 90 ? -4.325 11.987 12.448 1.00 94.88 90 ASP A O 1
ATOM 723 N N . SER A 1 91 ? -3.879 13.804 11.194 1.00 95.62 91 SER A N 1
ATOM 724 C CA . SER A 1 91 ? -3.285 13.085 10.059 1.00 95.62 91 SER A CA 1
ATOM 725 C C . SER A 1 91 ? -2.140 12.160 10.474 1.00 95.62 91 SER A C 1
ATOM 727 O O . SER A 1 91 ? -2.055 11.030 9.983 1.00 95.62 91 SER A O 1
ATOM 729 N N . PHE A 1 92 ? -1.307 12.577 11.429 1.00 95.88 92 PHE A N 1
ATOM 730 C CA . PHE A 1 92 ? -0.221 11.752 11.944 1.00 95.88 92 PHE A CA 1
ATOM 731 C C . PHE A 1 92 ? -0.750 10.585 12.781 1.00 95.88 92 PHE A C 1
ATOM 733 O O . PHE A 1 92 ? -0.456 9.434 12.462 1.00 95.88 92 PHE A O 1
ATOM 740 N N . SER A 1 93 ? -1.567 10.850 13.806 1.00 95.38 93 SER A N 1
ATOM 741 C CA . SER A 1 93 ? -2.096 9.806 14.699 1.00 95.38 93 SER A CA 1
ATOM 742 C C . SER A 1 93 ? -2.913 8.753 13.943 1.00 95.38 93 SER A C 1
ATOM 744 O O . SER A 1 93 ? -2.764 7.553 14.188 1.00 95.38 93 SER A O 1
ATOM 746 N N . ARG A 1 94 ? -3.731 9.184 12.970 1.00 97.12 94 ARG A N 1
ATOM 747 C CA . ARG A 1 94 ? -4.474 8.296 12.063 1.00 97.12 94 ARG A CA 1
ATOM 748 C C . ARG A 1 94 ? -3.533 7.367 11.303 1.00 97.12 94 ARG A C 1
ATOM 750 O O . ARG A 1 94 ? -3.737 6.155 11.306 1.00 97.12 94 ARG A O 1
ATOM 757 N N . ASN A 1 95 ? -2.506 7.913 10.655 1.00 98.06 95 ASN A N 1
ATOM 758 C CA . ASN A 1 95 ? -1.608 7.111 9.828 1.00 98.06 95 ASN A CA 1
ATOM 759 C C . ASN A 1 95 ? -0.627 6.260 10.647 1.00 98.06 95 ASN A C 1
ATOM 761 O O . ASN A 1 95 ? -0.278 5.163 10.214 1.00 98.06 95 ASN A O 1
ATOM 765 N N . ALA A 1 96 ? -0.264 6.691 11.854 1.00 97.19 96 ALA A N 1
ATOM 766 C CA . ALA A 1 96 ? 0.480 5.874 12.806 1.00 97.19 96 ALA A CA 1
ATOM 767 C C . ALA A 1 96 ? -0.334 4.648 13.238 1.00 97.19 96 ALA A C 1
ATOM 769 O O . ALA A 1 96 ? 0.160 3.523 13.169 1.00 97.19 96 ALA A O 1
ATOM 770 N N . LEU A 1 97 ? -1.604 4.836 13.609 1.00 97.12 97 LEU A N 1
ATOM 771 C CA . LEU A 1 97 ? -2.468 3.720 13.990 1.00 97.12 97 LEU A CA 1
ATOM 772 C C . LEU A 1 97 ? -2.759 2.794 12.798 1.00 97.12 97 LEU A C 1
ATOM 774 O O . LEU A 1 97 ? -2.702 1.574 12.951 1.00 97.12 97 LEU A O 1
ATOM 778 N N . ARG A 1 98 ? -2.961 3.347 11.593 1.00 98.06 98 ARG A N 1
ATOM 779 C CA . ARG A 1 98 ? -3.070 2.544 10.364 1.00 98.06 98 ARG A CA 1
ATOM 780 C C . ARG A 1 98 ? -1.833 1.686 10.119 1.00 98.06 98 ARG A C 1
ATOM 782 O O . ARG A 1 98 ? -1.978 0.515 9.784 1.00 98.06 98 ARG A O 1
ATOM 789 N N . ALA A 1 99 ? -0.635 2.245 10.294 1.00 97.75 99 ALA A N 1
ATOM 790 C CA . ALA A 1 99 ? 0.612 1.503 10.149 1.00 97.75 99 ALA A CA 1
ATOM 791 C C . ALA A 1 99 ? 0.668 0.332 11.150 1.00 97.75 99 ALA A C 1
ATOM 793 O O . ALA A 1 99 ? 0.812 -0.818 10.741 1.00 97.75 99 ALA A O 1
ATOM 794 N N . LEU A 1 100 ? 0.436 0.588 12.442 1.00 97.06 100 LEU A N 1
ATOM 795 C CA . LEU A 1 100 ? 0.460 -0.458 13.476 1.00 97.06 100 LEU A CA 1
ATOM 796 C C . LEU A 1 100 ? -0.560 -1.579 13.214 1.00 97.06 100 LEU A C 1
ATOM 798 O O . LEU A 1 100 ? -0.220 -2.757 13.324 1.00 97.06 100 LEU A O 1
ATOM 802 N N . ILE A 1 101 ? -1.794 -1.232 12.834 1.00 97.50 101 ILE A N 1
ATOM 803 C CA . ILE A 1 101 ? -2.841 -2.215 12.515 1.00 97.50 101 ILE A CA 1
ATOM 804 C C . ILE A 1 101 ? -2.486 -2.989 11.242 1.00 97.50 101 ILE A C 1
ATOM 806 O O . ILE A 1 101 ? -2.646 -4.208 11.207 1.00 97.50 101 ILE A O 1
ATOM 810 N N . TYR A 1 102 ? -1.962 -2.315 10.213 1.00 97.56 102 TYR A N 1
ATOM 811 C CA . TYR A 1 102 ? -1.496 -2.971 8.993 1.00 97.56 102 TYR A CA 1
ATOM 812 C C . TYR A 1 102 ? -0.400 -3.994 9.291 1.00 97.56 102 TYR A C 1
ATOM 814 O O . TYR A 1 102 ? -0.442 -5.118 8.791 1.00 97.56 102 TYR A O 1
ATOM 822 N N . GLU A 1 103 ? 0.574 -3.631 10.125 1.00 95.75 103 GLU A N 1
ATOM 823 C CA . GLU A 1 103 ? 1.620 -4.553 10.547 1.00 95.75 103 GLU A CA 1
ATOM 824 C C . GLU A 1 103 ? 1.080 -5.718 11.357 1.00 95.75 103 GLU A C 1
ATOM 826 O O . GLU A 1 103 ? 1.472 -6.851 11.099 1.00 95.75 103 GLU A O 1
ATOM 831 N N . ALA A 1 104 ? 0.161 -5.462 12.285 1.00 95.94 104 ALA A N 1
ATOM 832 C CA . ALA A 1 104 ? -0.464 -6.514 13.067 1.00 95.94 104 ALA A CA 1
ATOM 833 C C . ALA A 1 104 ? -1.270 -7.486 12.190 1.00 95.94 104 ALA A C 1
ATOM 835 O O . ALA A 1 104 ? -1.201 -8.689 12.430 1.00 95.94 104 ALA A O 1
ATOM 836 N N . LYS A 1 105 ? -2.010 -6.990 11.188 1.00 96.06 105 LYS A N 1
ATOM 837 C CA . LYS A 1 105 ? -2.915 -7.801 10.359 1.00 96.06 105 LYS A CA 1
ATOM 838 C C . LYS A 1 105 ? -2.220 -8.501 9.194 1.00 96.06 105 LYS A C 1
ATOM 840 O O . LYS A 1 105 ? -2.485 -9.671 8.936 1.00 96.06 105 LYS A O 1
ATOM 845 N N . PHE A 1 106 ? -1.371 -7.784 8.462 1.00 93.75 106 PHE A N 1
ATOM 846 C CA . PHE A 1 106 ? -0.855 -8.228 7.163 1.00 93.75 106 PHE A CA 1
ATOM 847 C C . PHE A 1 106 ? 0.634 -8.574 7.185 1.00 93.75 106 PHE A C 1
ATOM 849 O O . PHE A 1 106 ? 1.156 -9.095 6.197 1.00 93.75 106 PHE A O 1
ATOM 856 N N . ARG A 1 107 ? 1.347 -8.298 8.285 1.00 89.88 107 ARG A N 1
ATOM 857 C CA . ARG A 1 107 ? 2.775 -8.612 8.419 1.00 89.88 107 ARG A CA 1
ATOM 858 C C . ARG A 1 107 ? 3.024 -9.502 9.634 1.00 89.88 107 ARG A C 1
ATOM 860 O O . ARG A 1 107 ? 2.315 -9.483 10.630 1.00 89.88 107 ARG A O 1
ATOM 867 N N . ARG A 1 108 ? 4.075 -10.316 9.558 1.00 83.25 108 ARG A N 1
ATOM 868 C CA . ARG A 1 108 ? 4.504 -11.190 10.661 1.00 83.25 108 ARG A CA 1
ATOM 869 C C . ARG A 1 108 ? 5.469 -10.444 11.582 1.00 83.25 108 ARG A C 1
ATOM 871 O O . ARG A 1 108 ? 6.621 -10.836 11.714 1.00 83.25 108 ARG A O 1
ATOM 878 N N . ILE A 1 109 ? 5.021 -9.319 12.133 1.00 89.56 109 ILE A N 1
ATOM 879 C CA . ILE A 1 109 ? 5.817 -8.511 13.064 1.00 89.56 109 ILE A CA 1
ATOM 880 C C . ILE A 1 109 ? 5.535 -8.954 14.499 1.00 89.56 109 ILE A C 1
ATOM 882 O O . ILE A 1 109 ? 4.416 -9.345 14.837 1.00 89.56 109 ILE A O 1
ATOM 886 N N . ASP A 1 110 ? 6.561 -8.919 15.339 1.00 91.00 110 ASP A N 1
ATOM 887 C CA . ASP A 1 110 ? 6.452 -9.282 16.746 1.00 91.00 110 ASP A CA 1
ATOM 888 C C . ASP A 1 110 ? 5.479 -8.365 17.525 1.00 91.00 110 ASP A C 1
ATOM 890 O O . ASP A 1 110 ? 5.372 -7.166 17.251 1.00 91.00 110 ASP A O 1
ATOM 894 N N . ARG A 1 111 ? 4.734 -8.942 18.483 1.00 92.06 111 ARG A N 1
ATOM 895 C CA . ARG A 1 111 ? 3.723 -8.207 19.268 1.00 92.06 111 ARG A CA 1
ATOM 896 C C . ARG A 1 111 ? 4.367 -7.175 20.182 1.00 92.06 111 ARG A C 1
ATOM 898 O O . ARG A 1 111 ? 3.858 -6.059 20.271 1.00 92.06 111 ARG A O 1
ATOM 905 N N . GLU A 1 112 ? 5.465 -7.525 20.843 1.00 91.94 112 GLU A N 1
ATOM 906 C CA . GLU A 1 112 ? 6.128 -6.646 21.805 1.00 91.94 112 GLU A CA 1
ATOM 907 C C . GLU A 1 112 ? 6.698 -5.415 21.107 1.00 91.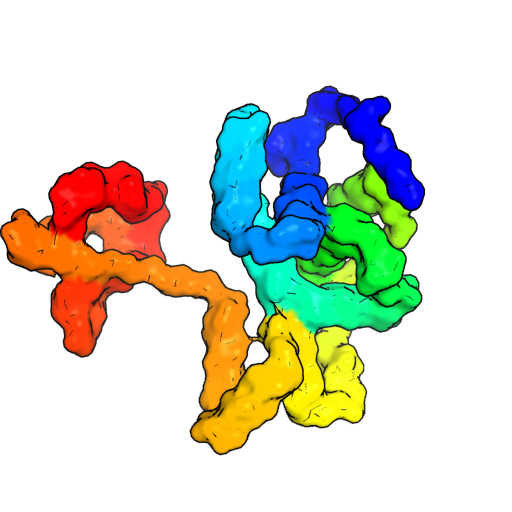94 112 GLU A C 1
ATOM 909 O O . GLU A 1 112 ? 6.551 -4.301 21.612 1.00 91.94 112 GLU A O 1
ATOM 914 N N . ARG A 1 113 ? 7.233 -5.579 19.889 1.00 93.94 113 ARG A N 1
ATOM 915 C CA . ARG A 1 113 ? 7.655 -4.447 19.049 1.00 93.94 113 ARG A CA 1
ATOM 916 C C . ARG A 1 113 ? 6.511 -3.461 18.788 1.00 93.94 113 ARG A C 1
ATOM 918 O O . ARG A 1 113 ? 6.699 -2.254 18.950 1.00 93.94 113 ARG A O 1
ATOM 925 N N . ILE A 1 114 ? 5.337 -3.960 18.390 1.00 94.88 114 ILE A N 1
ATOM 926 C CA . ILE A 1 114 ? 4.167 -3.115 18.091 1.00 94.88 114 ILE A CA 1
ATOM 927 C C . ILE A 1 114 ? 3.681 -2.405 19.362 1.00 94.88 114 ILE A C 1
ATOM 929 O O . ILE A 1 114 ? 3.451 -1.197 19.332 1.00 94.88 114 ILE A O 1
ATOM 933 N N . LEU A 1 115 ? 3.577 -3.119 20.490 1.00 94.88 115 LEU A N 1
ATOM 934 C CA . LEU A 1 115 ? 3.156 -2.539 21.773 1.00 94.88 115 LEU A CA 1
ATOM 935 C C . LEU A 1 115 ? 4.156 -1.505 22.302 1.00 94.88 115 LEU A C 1
ATOM 937 O O . LEU A 1 115 ? 3.754 -0.445 22.783 1.00 94.88 115 LEU A O 1
ATOM 941 N N . GLY A 1 116 ? 5.456 -1.779 22.182 1.00 93.56 116 GLY A N 1
ATOM 942 C CA . GLY A 1 116 ? 6.516 -0.855 22.575 1.00 93.56 116 GLY A CA 1
ATOM 943 C C . GLY A 1 116 ? 6.445 0.451 21.789 1.00 93.56 116 GLY A C 1
ATOM 944 O O . GLY A 1 116 ? 6.526 1.534 22.374 1.00 93.56 116 GLY A O 1
ATOM 945 N N . LEU A 1 117 ? 6.213 0.366 20.478 1.00 93.19 117 LEU A N 1
ATOM 946 C CA . LEU A 1 117 ? 6.020 1.545 19.644 1.00 93.19 117 LEU A CA 1
ATOM 947 C C . LEU A 1 117 ? 4.706 2.275 19.957 1.00 93.19 117 LEU A C 1
ATOM 949 O O . LEU A 1 117 ? 4.719 3.496 20.099 1.00 93.19 117 LEU A O 1
ATOM 953 N N . ALA A 1 118 ? 3.594 1.556 20.127 1.00 94.12 118 ALA A N 1
ATOM 954 C CA . ALA A 1 118 ? 2.314 2.149 20.514 1.00 94.12 118 ALA A CA 1
ATOM 955 C C . ALA A 1 118 ? 2.442 2.952 21.820 1.00 94.12 118 ALA A C 1
ATOM 957 O O . ALA A 1 118 ? 2.012 4.104 21.880 1.00 94.12 118 ALA A O 1
ATOM 958 N N . LYS A 1 119 ? 3.136 2.400 22.827 1.00 93.06 119 LYS A N 1
ATOM 959 C CA . LYS A 1 119 ? 3.431 3.087 24.093 1.00 93.06 119 LYS A CA 1
ATOM 960 C C . LYS A 1 119 ? 4.239 4.368 23.876 1.00 93.06 119 LYS A C 1
ATOM 962 O O . LYS A 1 119 ? 3.879 5.404 24.433 1.00 93.06 119 LYS A O 1
ATOM 967 N N . ARG A 1 120 ? 5.297 4.324 23.054 1.00 90.94 120 ARG A N 1
ATOM 968 C CA . ARG A 1 120 ? 6.110 5.509 22.705 1.00 90.94 120 ARG A CA 1
ATOM 969 C C . ARG A 1 120 ? 5.277 6.593 22.016 1.00 90.94 120 ARG A C 1
ATOM 971 O O . ARG A 1 120 ? 5.439 7.770 22.317 1.00 90.94 120 ARG A O 1
ATOM 978 N N . LEU A 1 121 ? 4.344 6.192 21.154 1.00 89.50 121 LEU A N 1
ATOM 979 C CA . LEU A 1 121 ? 3.416 7.084 20.453 1.00 89.50 121 LEU A CA 1
ATOM 980 C C . LEU A 1 121 ? 2.196 7.493 21.295 1.00 89.50 121 LEU A C 1
ATOM 982 O O . LEU A 1 121 ? 1.326 8.202 20.797 1.00 89.50 121 LEU A O 1
ATOM 986 N N . LYS A 1 122 ? 2.115 7.060 22.562 1.00 90.19 122 LYS A N 1
ATOM 987 C CA . LYS A 1 122 ? 0.969 7.283 23.463 1.00 90.19 122 LYS A CA 1
ATOM 988 C C . LYS A 1 122 ? -0.365 6.770 22.892 1.00 90.19 122 LYS A C 1
ATOM 990 O O . LYS A 1 122 ? -1.433 7.263 23.250 1.00 90.19 122 LYS A O 1
ATOM 995 N N . ILE A 1 123 ? -0.308 5.752 22.036 1.00 90.06 123 ILE A N 1
ATOM 996 C CA . ILE A 1 123 ? -1.467 5.039 21.500 1.00 90.06 123 ILE A CA 1
ATOM 997 C C . ILE A 1 123 ? -1.838 3.934 22.490 1.00 90.06 123 ILE A C 1
ATOM 999 O O . ILE A 1 123 ? -1.008 3.098 22.849 1.00 90.06 123 ILE A O 1
ATOM 1003 N N . ARG A 1 124 ? -3.099 3.916 22.932 1.00 90.25 124 ARG A N 1
ATOM 1004 C CA . ARG A 1 124 ? -3.621 2.842 23.784 1.00 90.25 124 ARG A CA 1
ATOM 1005 C C . ARG A 1 124 ? -3.862 1.601 22.932 1.00 90.25 124 ARG A C 1
ATOM 1007 O O . ARG A 1 124 ? -4.779 1.585 22.119 1.00 90.25 124 ARG A O 1
ATOM 1014 N N . LEU A 1 125 ? -3.026 0.588 23.126 1.00 93.69 125 LEU A N 1
ATOM 1015 C CA . LEU A 1 125 ? -3.137 -0.705 22.467 1.00 93.69 125 LEU A CA 1
ATOM 1016 C C . LEU A 1 125 ? -2.699 -1.794 23.446 1.00 93.69 125 LEU A C 1
ATOM 1018 O O . LEU A 1 125 ? -1.636 -1.683 24.059 1.00 93.69 125 LEU A O 1
ATOM 1022 N N . SER A 1 126 ? -3.515 -2.828 23.612 1.00 94.75 126 SER A N 1
ATOM 1023 C CA . SER A 1 126 ? -3.234 -3.962 24.491 1.00 94.75 126 SER A CA 1
ATOM 1024 C C . SER A 1 126 ? -2.844 -5.217 23.704 1.00 94.75 126 SER A C 1
ATOM 1026 O O . SER A 1 126 ? -3.078 -5.336 22.500 1.00 94.75 126 SER A O 1
ATOM 1028 N N . SER A 1 127 ? -2.270 -6.206 24.397 1.00 94.56 127 SER A N 1
ATOM 1029 C CA . SER A 1 127 ? -1.988 -7.523 23.800 1.00 94.56 127 SER A CA 1
ATOM 1030 C C . SER A 1 127 ? -3.268 -8.227 23.316 1.00 94.56 127 SER A C 1
ATOM 1032 O O . SER A 1 127 ? -3.257 -8.933 22.301 1.00 94.56 127 SER A O 1
ATOM 1034 N N . ARG A 1 128 ? -4.400 -7.983 23.996 1.00 96.12 128 ARG A N 1
ATOM 1035 C CA . ARG A 1 128 ? -5.718 -8.483 23.587 1.00 96.12 128 ARG A CA 1
ATOM 1036 C C . ARG A 1 128 ? -6.148 -7.864 22.260 1.00 96.12 128 ARG A C 1
ATOM 1038 O O . ARG A 1 128 ? -6.508 -8.605 21.352 1.00 96.12 128 ARG A O 1
ATOM 1045 N N . ASP A 1 129 ? -6.025 -6.546 22.121 1.00 96.19 129 ASP A N 1
ATOM 1046 C CA . ASP A 1 129 ? -6.380 -5.834 20.886 1.00 96.19 129 ASP A CA 1
ATOM 1047 C C . ASP A 1 129 ? -5.578 -6.352 19.691 1.00 96.19 129 ASP A C 1
ATOM 1049 O O . ASP A 1 129 ? -6.134 -6.617 18.631 1.00 96.19 129 ASP A O 1
ATOM 1053 N N . LEU A 1 130 ? -4.271 -6.572 19.870 1.00 95.56 130 LEU A N 1
ATOM 1054 C CA . LEU A 1 130 ? -3.422 -7.140 18.822 1.00 95.56 130 LEU A CA 1
ATOM 1055 C C . LEU A 1 130 ? -3.801 -8.571 18.439 1.00 95.56 130 LEU A C 1
ATOM 1057 O O . LEU A 1 130 ? -3.661 -8.941 17.272 1.00 95.56 130 LEU A O 1
ATOM 1061 N N . SER A 1 131 ? -4.252 -9.375 19.402 1.00 95.50 131 SER A N 1
ATOM 1062 C CA . SER A 1 131 ? -4.743 -10.731 19.130 1.00 95.50 131 SER A CA 1
ATOM 1063 C C . SER A 1 131 ? -6.016 -10.666 18.285 1.00 95.50 131 SER A C 1
ATOM 1065 O O . SER A 1 131 ? -6.067 -11.273 17.220 1.00 95.50 131 SER A O 1
ATOM 1067 N N . LEU A 1 132 ? -6.967 -9.812 18.678 1.00 96.44 132 LEU A N 1
ATOM 1068 C CA . LEU A 1 132 ? -8.208 -9.583 17.937 1.00 96.44 132 LEU A CA 1
ATOM 1069 C C . LEU A 1 132 ? -7.954 -9.022 16.530 1.00 96.44 132 LEU A C 1
ATOM 1071 O O . LEU A 1 132 ? -8.530 -9.514 15.567 1.00 96.44 132 LEU A O 1
ATOM 1075 N N . ILE A 1 133 ? -7.050 -8.048 16.372 1.00 96.75 133 ILE A N 1
ATOM 1076 C CA . ILE A 1 133 ? -6.670 -7.509 15.055 1.00 96.75 133 ILE A CA 1
ATOM 1077 C C . ILE A 1 133 ? -6.106 -8.615 14.154 1.00 96.75 133 ILE A C 1
ATOM 1079 O O . ILE A 1 133 ? -6.420 -8.660 12.969 1.00 96.75 133 ILE A O 1
ATOM 1083 N N . ARG A 1 134 ? -5.274 -9.520 14.680 1.00 95.50 134 ARG A N 1
ATOM 1084 C CA . ARG A 1 134 ? -4.709 -10.628 13.891 1.00 95.50 134 ARG A CA 1
ATOM 1085 C C . ARG A 1 134 ? -5.784 -11.612 13.445 1.00 95.50 134 ARG A C 1
ATOM 1087 O O . ARG A 1 134 ? -5.817 -11.987 12.272 1.00 95.50 134 ARG A O 1
ATOM 1094 N N . GLU A 1 135 ? -6.658 -11.978 14.371 1.00 95.25 135 GLU A N 1
ATOM 1095 C CA . GLU A 1 135 ? -7.650 -13.044 14.216 1.00 95.25 135 GLU A CA 1
ATOM 1096 C C . GLU A 1 135 ? -8.951 -12.584 13.554 1.00 95.25 135 GLU A C 1
ATOM 1098 O O . GLU A 1 135 ? -9.721 -13.436 13.128 1.00 95.25 135 GLU A O 1
ATOM 1103 N N . VAL A 1 136 ? -9.190 -11.270 13.418 1.00 95.12 136 VAL A N 1
ATOM 1104 C CA . VAL A 1 136 ? -10.441 -10.754 12.841 1.00 95.12 136 VAL A CA 1
ATOM 1105 C C . VAL A 1 136 ? -10.721 -11.380 11.477 1.00 95.12 136 VAL A C 1
ATOM 1107 O O . VAL A 1 136 ? -9.898 -11.300 10.557 1.00 95.12 136 VAL A O 1
ATOM 1110 N N . ASP A 1 137 ? -11.886 -11.998 11.345 1.00 94.56 137 ASP A N 1
ATOM 1111 C CA . ASP A 1 137 ? -12.346 -12.496 10.062 1.00 94.56 137 ASP A CA 1
ATOM 1112 C C . ASP A 1 137 ? -12.791 -11.311 9.200 1.00 94.56 137 ASP A C 1
ATOM 1114 O O . ASP A 1 137 ? -13.628 -10.501 9.602 1.00 94.56 137 ASP A O 1
ATOM 1118 N N . LEU A 1 138 ? -12.194 -11.184 8.016 1.00 93.56 138 LEU A N 1
ATOM 1119 C CA . LEU A 1 138 ? -12.522 -10.101 7.097 1.00 93.56 138 LEU A CA 1
ATOM 1120 C C . LEU A 1 138 ? -13.923 -10.274 6.500 1.00 93.56 138 LEU A C 1
ATOM 1122 O O . LEU A 1 138 ? -14.546 -9.269 6.164 1.00 93.56 138 LEU A O 1
ATOM 1126 N N . ASP A 1 139 ? -14.432 -11.507 6.400 1.00 92.62 139 ASP A N 1
ATOM 1127 C CA . ASP A 1 139 ? -15.790 -11.758 5.913 1.00 92.62 139 ASP A CA 1
ATOM 1128 C C . ASP A 1 139 ? -16.852 -11.274 6.914 1.00 92.62 139 ASP A C 1
ATOM 1130 O O . ASP A 1 139 ? -17.879 -10.724 6.507 1.00 92.62 139 ASP A O 1
ATOM 1134 N N . GLU A 1 140 ? -16.579 -11.353 8.221 1.00 91.88 140 GLU A N 1
ATOM 1135 C CA . GLU A 1 140 ? -17.465 -10.788 9.248 1.00 91.88 140 GLU A CA 1
ATOM 1136 C C . GLU A 1 140 ? -17.531 -9.250 9.170 1.00 91.88 140 GLU A C 1
ATOM 1138 O O . GLU A 1 140 ? -18.602 -8.675 9.360 1.00 91.88 140 GLU A O 1
ATOM 1143 N N . LEU A 1 141 ? -16.444 -8.565 8.784 1.00 93.25 141 LEU A N 1
ATOM 1144 C CA . LEU A 1 141 ? -16.438 -7.097 8.615 1.00 93.25 141 LEU A CA 1
ATOM 1145 C C . LEU A 1 141 ? -17.334 -6.605 7.465 1.00 93.25 141 LEU A C 1
ATOM 1147 O O . LEU A 1 141 ? -17.747 -5.438 7.431 1.00 93.25 141 LEU A O 1
ATOM 1151 N N . VAL A 1 142 ? -17.618 -7.480 6.500 1.00 93.69 142 VAL A N 1
ATOM 1152 C CA . VAL A 1 142 ? -18.441 -7.170 5.322 1.00 93.69 142 VAL A CA 1
ATOM 1153 C C . VAL A 1 142 ? -19.830 -7.799 5.373 1.00 93.69 142 VAL A C 1
ATOM 1155 O O . VAL A 1 142 ? -20.609 -7.650 4.429 1.00 93.69 142 VAL A O 1
ATOM 1158 N N . LYS A 1 143 ? -20.169 -8.477 6.468 1.00 92.94 143 LYS A N 1
ATOM 1159 C CA . LYS A 1 143 ? -21.460 -9.135 6.652 1.00 92.94 143 LYS A CA 1
ATOM 1160 C C . LYS A 1 143 ? -22.606 -8.125 6.620 1.00 92.94 143 LYS A C 1
ATOM 1162 O O . LYS A 1 143 ? -22.539 -7.065 7.235 1.00 92.94 143 LYS A O 1
ATOM 1167 N N . GLY A 1 144 ? -23.657 -8.446 5.865 1.00 92.38 144 GLY A N 1
ATOM 1168 C CA . GLY A 1 144 ? -24.828 -7.577 5.696 1.00 92.38 144 GLY A CA 1
ATOM 1169 C C . GLY A 1 144 ? -24.595 -6.327 4.836 1.00 92.38 144 GLY A C 1
ATOM 1170 O O . GLY A 1 144 ? -25.517 -5.533 4.669 1.00 92.38 144 GLY A O 1
ATOM 1171 N N . ARG A 1 145 ? -23.395 -6.136 4.269 1.00 95.69 145 ARG A N 1
ATOM 1172 C CA . ARG A 1 145 ? -23.120 -5.041 3.330 1.00 95.69 145 ARG A CA 1
ATOM 1173 C C . ARG A 1 145 ? -23.570 -5.402 1.916 1.00 95.69 145 ARG A C 1
ATOM 1175 O O . ARG A 1 145 ? -23.574 -6.570 1.531 1.00 95.69 145 ARG A O 1
ATOM 1182 N N . SER A 1 146 ? -23.885 -4.382 1.118 1.00 96.94 146 SER A N 1
ATOM 1183 C CA . SER A 1 146 ? -24.086 -4.551 -0.324 1.00 96.94 146 SER A CA 1
ATOM 1184 C C . SER A 1 146 ? -22.805 -5.047 -1.003 1.00 96.94 146 SER A C 1
ATOM 1186 O O . SER A 1 146 ? -21.700 -4.839 -0.497 1.00 96.94 146 SER A O 1
ATOM 1188 N N . GLU A 1 1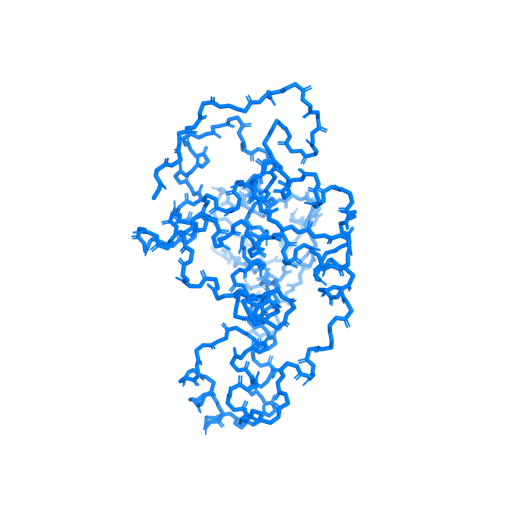47 ? -22.938 -5.654 -2.183 1.00 96.19 147 GLU A N 1
ATOM 1189 C CA . GLU A 1 147 ? -21.793 -6.098 -2.987 1.00 96.19 147 GLU A CA 1
ATOM 1190 C C . GLU A 1 147 ? -20.796 -4.959 -3.254 1.00 96.19 147 GLU A C 1
ATOM 1192 O O . GLU A 1 147 ? -19.591 -5.124 -3.050 1.00 96.19 147 GLU A O 1
ATOM 1197 N N . VAL A 1 148 ? -21.307 -3.780 -3.629 1.00 98.00 148 VAL A N 1
ATOM 1198 C CA . VAL A 1 148 ? -20.501 -2.573 -3.858 1.00 98.00 148 VAL A CA 1
ATOM 1199 C C . VAL A 1 148 ? -19.697 -2.217 -2.609 1.00 98.00 148 VAL A C 1
ATOM 1201 O O . VAL A 1 148 ? -18.481 -2.043 -2.688 1.00 98.00 148 VAL A O 1
ATOM 1204 N N . SER A 1 149 ? -20.349 -2.154 -1.445 1.00 97.56 149 SER A N 1
ATOM 1205 C CA . SER A 1 149 ? -19.689 -1.758 -0.198 1.00 97.56 149 SER A CA 1
ATOM 1206 C C . SER A 1 149 ? -18.695 -2.821 0.287 1.00 97.56 149 SER A C 1
ATOM 1208 O O . SER A 1 149 ? -17.598 -2.482 0.735 1.00 97.56 149 SER A O 1
ATOM 1210 N N . ARG A 1 150 ? -19.010 -4.115 0.112 1.00 97.50 150 ARG A N 1
ATOM 1211 C CA . ARG A 1 150 ? -18.093 -5.235 0.384 1.00 97.50 150 ARG A CA 1
ATOM 1212 C C . ARG A 1 150 ? -16.814 -5.111 -0.445 1.00 97.50 150 ARG A C 1
ATOM 1214 O O . ARG A 1 150 ? -15.723 -5.111 0.120 1.00 97.50 150 ARG A O 1
ATOM 1221 N N . LEU A 1 151 ? -16.924 -4.973 -1.766 1.00 97.25 151 LEU A N 1
ATOM 1222 C CA . LEU A 1 151 ? -15.762 -4.854 -2.654 1.00 97.25 151 LEU A CA 1
ATOM 1223 C C . LEU A 1 151 ? -14.976 -3.558 -2.397 1.00 97.25 151 LEU A C 1
ATOM 1225 O O . LEU A 1 151 ? -13.744 -3.579 -2.357 1.00 97.25 151 LEU A O 1
ATOM 1229 N N . ALA A 1 152 ? -15.669 -2.440 -2.171 1.00 97.69 152 ALA A N 1
ATOM 1230 C CA . ALA A 1 152 ? -15.048 -1.152 -1.870 1.00 97.69 152 ALA A CA 1
ATOM 1231 C C . ALA A 1 152 ? -14.213 -1.200 -0.586 1.00 97.69 152 ALA A C 1
ATOM 1233 O O . ALA A 1 152 ? -13.106 -0.658 -0.546 1.00 97.69 152 ALA A O 1
ATOM 1234 N N . LEU A 1 153 ? -14.720 -1.873 0.447 1.00 97.56 153 LEU A N 1
ATOM 1235 C CA . LEU A 1 153 ? -14.016 -2.069 1.706 1.00 97.56 153 LEU A CA 1
ATOM 1236 C C . LEU A 1 153 ? -12.820 -3.019 1.539 1.00 97.56 153 LEU A C 1
ATOM 1238 O O . LEU A 1 153 ? -11.693 -2.643 1.864 1.00 97.56 153 LEU A O 1
ATOM 1242 N N . MET A 1 154 ? -13.042 -4.208 0.970 1.00 95.94 154 MET A N 1
ATOM 1243 C CA . MET A 1 154 ? -12.012 -5.249 0.840 1.00 95.94 154 MET A CA 1
ATOM 1244 C C . MET A 1 154 ? -10.825 -4.827 -0.026 1.00 95.94 154 MET A C 1
ATOM 1246 O O . MET A 1 154 ? -9.687 -5.185 0.271 1.00 95.94 154 MET A O 1
ATOM 1250 N N . TYR A 1 155 ? -11.073 -4.045 -1.078 1.00 96.06 155 TYR A N 1
ATOM 1251 C CA . TYR A 1 155 ? -10.044 -3.616 -2.030 1.00 96.06 155 TYR A CA 1
ATOM 1252 C C . TYR A 1 155 ? -9.649 -2.141 -1.888 1.00 96.06 155 TYR A C 1
ATOM 1254 O O . TYR A 1 155 ? -8.949 -1.611 -2.755 1.00 96.06 155 TYR A O 1
ATOM 1262 N N . SER A 1 156 ? -10.109 -1.486 -0.813 1.00 96.69 156 SER A N 1
ATOM 1263 C CA . SER A 1 156 ? -9.920 -0.059 -0.511 1.00 96.69 156 SER A CA 1
ATOM 1264 C C . SER A 1 156 ? -10.188 0.877 -1.691 1.00 96.69 156 SER A C 1
ATOM 1266 O O . SER A 1 156 ? -9.450 1.833 -1.923 1.00 96.69 156 SER A O 1
ATOM 1268 N N . GLN A 1 157 ? -11.270 0.625 -2.426 1.00 96.94 157 GLN A N 1
ATOM 1269 C CA . GLN A 1 157 ? -11.698 1.466 -3.542 1.00 96.94 157 GLN A CA 1
ATOM 1270 C C . GLN A 1 157 ? -12.873 2.371 -3.157 1.00 96.94 157 GLN A C 1
ATOM 1272 O O . GLN A 1 157 ? -13.635 2.056 -2.239 1.00 96.94 157 GLN A O 1
ATOM 1277 N N . PRO A 1 158 ? -13.052 3.526 -3.817 1.00 96.94 158 PRO A N 1
ATOM 1278 C CA . PRO A 1 158 ? -14.295 4.287 -3.730 1.00 96.94 158 PRO A CA 1
ATOM 1279 C C . PRO A 1 158 ? -15.488 3.454 -4.222 1.00 96.94 158 PRO A C 1
ATOM 1281 O O . PRO A 1 158 ? -15.363 2.732 -5.208 1.00 96.94 158 PRO A O 1
ATOM 1284 N N . GLU A 1 159 ? -16.647 3.577 -3.570 1.00 97.88 159 GLU A N 1
ATOM 1285 C CA . GLU A 1 159 ? -17.848 2.813 -3.955 1.00 97.88 159 GLU A CA 1
ATOM 1286 C C . GLU A 1 159 ? -18.279 3.115 -5.394 1.00 97.88 159 GLU A C 1
ATOM 1288 O O . GLU A 1 159 ? -18.574 2.188 -6.139 1.00 97.88 159 GLU A O 1
ATOM 1293 N N . TRP A 1 160 ? -18.185 4.376 -5.832 1.00 98.25 160 TRP A N 1
ATOM 1294 C CA . TRP A 1 160 ? -18.503 4.755 -7.212 1.00 98.25 160 TRP A CA 1
ATOM 1295 C C . TRP A 1 160 ? -17.600 4.064 -8.250 1.00 98.25 160 TRP A C 1
ATOM 1297 O O . TRP A 1 160 ? -18.067 3.733 -9.336 1.00 98.25 160 TRP A O 1
ATOM 1307 N N . VAL A 1 161 ? -16.321 3.806 -7.927 1.00 98.00 161 VAL A N 1
ATOM 1308 C CA . VAL A 1 161 ? -15.399 3.079 -8.822 1.00 98.00 161 VAL A CA 1
ATOM 1309 C C . VAL A 1 161 ? -15.839 1.629 -8.937 1.00 98.00 161 VAL A C 1
ATOM 1311 O O . VAL A 1 161 ? -15.886 1.079 -10.031 1.00 98.00 161 VAL A O 1
ATOM 1314 N N . VAL A 1 162 ? -16.172 1.009 -7.807 1.00 98.31 162 VAL A N 1
ATOM 1315 C CA . VAL A 1 162 ? -16.637 -0.379 -7.775 1.00 98.31 162 VAL A CA 1
ATOM 1316 C C . VAL A 1 162 ? -17.948 -0.523 -8.536 1.00 98.31 162 VAL A C 1
ATOM 1318 O O . VAL A 1 162 ? -18.063 -1.407 -9.376 1.00 98.31 162 VAL A O 1
ATOM 1321 N N . GLU A 1 163 ? -18.912 0.360 -8.287 1.00 98.50 163 GLU A N 1
ATOM 1322 C CA . GLU A 1 163 ? -20.198 0.361 -8.978 1.00 98.50 163 GLU A CA 1
ATOM 1323 C C . GLU A 1 163 ? -20.022 0.528 -10.493 1.00 98.50 163 GLU A C 1
ATOM 1325 O O . GLU A 1 163 ? -20.624 -0.208 -11.275 1.00 98.50 163 GLU A O 1
ATOM 1330 N N . TYR A 1 164 ? -19.156 1.454 -10.915 1.00 98.44 164 TYR A N 1
ATOM 1331 C CA . TYR A 1 164 ? -18.822 1.653 -12.322 1.00 98.44 164 TYR A CA 1
ATOM 1332 C C . TYR A 1 164 ? -18.224 0.389 -12.960 1.00 98.44 164 TYR A C 1
ATOM 1334 O O . TYR A 1 164 ? -18.664 -0.032 -14.030 1.00 98.44 164 TYR A O 1
ATOM 1342 N N . LEU A 1 165 ? -17.256 -0.248 -12.294 1.00 98.31 165 LEU A N 1
ATOM 1343 C CA . LEU A 1 165 ? -16.615 -1.462 -12.802 1.00 98.31 165 LEU A CA 1
ATOM 1344 C C . LEU A 1 165 ? -17.585 -2.645 -12.858 1.00 98.31 165 LEU A C 1
ATOM 1346 O O . LEU A 1 165 ? -17.590 -3.359 -13.856 1.00 98.31 165 LEU A O 1
ATOM 1350 N N . LEU A 1 166 ? -18.448 -2.813 -11.851 1.00 98.44 166 LEU A N 1
ATOM 1351 C CA . LEU A 1 166 ? -19.466 -3.866 -11.845 1.00 98.44 166 LEU A CA 1
ATOM 1352 C C . LEU A 1 166 ? -20.427 -3.725 -13.027 1.00 98.44 166 LEU A C 1
ATOM 1354 O O . LEU A 1 166 ? -20.727 -4.721 -13.682 1.00 98.44 166 LEU A O 1
ATOM 1358 N N . LYS A 1 167 ? -20.860 -2.497 -13.340 1.00 98.25 167 LYS A N 1
ATOM 1359 C CA . LYS A 1 167 ? -21.717 -2.220 -14.504 1.00 98.25 167 LYS A CA 1
ATOM 1360 C C . LYS A 1 167 ? -21.018 -2.529 -15.830 1.00 98.25 167 LYS A C 1
ATOM 1362 O O . LYS A 1 167 ? -21.673 -2.985 -16.760 1.00 98.25 167 LYS A O 1
ATOM 1367 N N . LEU A 1 168 ? -19.710 -2.284 -15.920 1.00 98.38 168 LEU A N 1
ATOM 1368 C CA . LEU A 1 168 ? -18.939 -2.445 -17.155 1.00 98.38 168 LEU A CA 1
ATOM 1369 C C . LEU A 1 168 ? -18.459 -3.885 -17.398 1.00 98.38 168 LEU A C 1
ATOM 1371 O O . LEU A 1 168 ? -18.456 -4.350 -18.533 1.00 98.38 168 LEU A O 1
ATOM 1375 N N . LEU A 1 169 ? -18.005 -4.569 -16.348 1.00 97.88 169 LEU A N 1
ATOM 1376 C CA . LEU A 1 169 ? -17.257 -5.829 -16.441 1.00 97.88 169 LEU A CA 1
ATOM 1377 C C . LEU A 1 169 ? -17.987 -7.015 -15.795 1.00 97.88 169 LEU A C 1
ATOM 1379 O O . LEU A 1 169 ? -17.560 -8.161 -15.944 1.00 97.88 169 LEU A O 1
ATOM 1383 N N . GLY A 1 170 ? -19.058 -6.761 -15.039 1.00 97.94 170 GLY A N 1
ATOM 1384 C CA . GLY A 1 170 ? -19.688 -7.758 -14.180 1.00 97.94 170 GLY A CA 1
ATOM 1385 C C . GLY A 1 170 ? -18.824 -8.146 -12.974 1.00 97.94 170 GLY A C 1
ATOM 1386 O O . GLY A 1 170 ? -17.695 -7.680 -12.791 1.00 97.94 170 GLY A O 1
ATOM 1387 N N . HIS A 1 171 ? -19.367 -9.020 -12.123 1.00 97.00 171 HIS A N 1
ATOM 1388 C CA . HIS A 1 171 ? -18.771 -9.358 -10.826 1.00 97.00 171 HIS A CA 1
ATOM 1389 C C . HIS A 1 171 ? -17.357 -9.946 -10.937 1.00 97.00 171 HIS A C 1
ATOM 1391 O O . HIS A 1 171 ? -16.408 -9.432 -10.342 1.00 97.00 171 HIS A O 1
ATOM 1397 N N . ARG A 1 172 ? -17.204 -11.027 -11.714 1.00 97.69 172 ARG A N 1
ATOM 1398 C CA . ARG A 1 172 ? -15.972 -11.830 -11.749 1.00 97.69 172 ARG A CA 1
ATOM 1399 C C . ARG A 1 172 ? -14.763 -11.025 -12.229 1.00 97.69 172 ARG A C 1
ATOM 1401 O O . ARG A 1 172 ? -13.711 -11.063 -11.589 1.00 97.69 172 ARG A O 1
ATOM 1408 N N . GLU A 1 173 ? -14.902 -10.297 -13.336 1.00 98.12 173 GLU A N 1
ATOM 1409 C CA . GLU A 1 173 ? -13.795 -9.510 -13.889 1.00 98.12 173 GLU A CA 1
ATOM 1410 C C . GLU A 1 173 ? -13.518 -8.252 -13.058 1.00 98.12 173 GLU A C 1
ATOM 1412 O O . GLU A 1 173 ? -12.353 -7.892 -12.876 1.00 98.12 173 GLU A O 1
ATOM 1417 N N . THR A 1 174 ? -14.546 -7.649 -12.446 1.00 98.12 174 THR A N 1
ATOM 1418 C CA . THR A 1 174 ? -14.350 -6.559 -11.478 1.00 98.12 174 THR A CA 1
ATOM 1419 C C . THR A 1 174 ? -13.515 -7.024 -10.296 1.00 98.12 174 THR A C 1
ATOM 1421 O O . THR A 1 174 ? -12.505 -6.403 -9.968 1.00 98.12 174 THR A O 1
ATOM 1424 N N . GLU A 1 175 ? -13.875 -8.146 -9.673 1.00 96.94 175 GLU A N 1
ATOM 1425 C CA . GLU A 1 175 ? -13.133 -8.645 -8.519 1.00 96.94 175 GLU A CA 1
ATOM 1426 C C . GLU A 1 175 ? -11.682 -9.000 -8.890 1.00 96.94 175 GLU A C 1
ATOM 1428 O O . GLU A 1 175 ? -10.746 -8.687 -8.151 1.00 96.94 175 GLU A O 1
ATOM 1433 N N . LYS A 1 176 ? -11.463 -9.595 -10.069 1.00 97.31 176 LYS A N 1
ATOM 1434 C CA . LYS A 1 176 ? -10.122 -9.888 -10.595 1.00 97.31 176 LYS A CA 1
ATOM 1435 C C . LYS A 1 176 ? -9.291 -8.616 -10.800 1.00 97.31 176 LYS A C 1
ATOM 1437 O O . LYS A 1 176 ? -8.115 -8.601 -10.427 1.00 97.31 176 LYS A O 1
ATOM 1442 N N . LEU A 1 177 ? -9.888 -7.551 -11.338 1.00 96.75 177 LEU A N 1
ATOM 1443 C CA . LEU A 1 177 ? -9.228 -6.259 -11.533 1.00 96.75 177 LEU A CA 1
ATOM 1444 C C . LEU A 1 177 ? -8.886 -5.585 -10.196 1.00 96.75 177 LEU A C 1
ATOM 1446 O O . LEU A 1 177 ? -7.753 -5.150 -9.988 1.00 96.75 177 LEU A O 1
ATOM 1450 N N . LEU A 1 178 ? -9.826 -5.572 -9.250 1.00 96.25 178 LEU A N 1
ATOM 1451 C CA . LEU A 1 178 ? -9.626 -5.025 -7.906 1.00 96.25 178 LEU A CA 1
ATOM 1452 C C . LEU A 1 178 ? -8.529 -5.776 -7.131 1.00 96.25 178 LEU A C 1
ATOM 1454 O O . LEU A 1 178 ? -7.689 -5.158 -6.465 1.00 96.25 178 LEU A O 1
ATOM 1458 N N . LYS A 1 179 ? -8.473 -7.109 -7.271 1.00 94.62 179 LYS A N 1
ATOM 1459 C CA . LYS A 1 179 ? -7.361 -7.936 -6.773 1.00 94.62 179 LYS A CA 1
ATOM 1460 C C . LYS A 1 179 ? -6.036 -7.527 -7.418 1.00 94.62 179 LYS A C 1
ATOM 1462 O O . LYS A 1 179 ? -5.022 -7.481 -6.724 1.00 94.62 179 LYS A O 1
ATOM 1467 N N . ALA A 1 180 ? -6.018 -7.226 -8.717 1.00 93.19 180 ALA A N 1
ATOM 1468 C CA . ALA A 1 180 ? -4.807 -6.826 -9.431 1.00 93.19 180 ALA A CA 1
ATOM 1469 C C . ALA A 1 180 ? -4.269 -5.458 -8.975 1.00 93.19 180 ALA A C 1
ATOM 1471 O O . ALA A 1 180 ? -3.063 -5.336 -8.764 1.00 93.19 180 ALA A O 1
ATOM 1472 N N . PHE A 1 181 ? -5.133 -4.466 -8.729 1.00 91.00 181 PHE A N 1
ATOM 1473 C CA . PHE A 1 181 ? -4.725 -3.149 -8.206 1.00 91.00 181 PHE A CA 1
ATOM 1474 C C . PHE A 1 181 ? -4.015 -3.222 -6.849 1.00 91.00 181 PHE A C 1
ATOM 1476 O O . PHE A 1 181 ? -3.149 -2.398 -6.543 1.00 91.00 181 PHE A O 1
ATOM 1483 N N . ASN A 1 182 ? -4.344 -4.237 -6.050 1.00 89.06 182 ASN A N 1
ATOM 1484 C CA . ASN A 1 182 ? -3.761 -4.442 -4.728 1.00 89.06 182 ASN A CA 1
ATOM 1485 C C . ASN A 1 182 ? -2.467 -5.271 -4.733 1.00 89.06 182 ASN A C 1
ATOM 1487 O O . ASN A 1 182 ? -1.826 -5.426 -3.692 1.00 89.06 182 ASN A O 1
ATOM 1491 N N . ARG A 1 183 ? -2.030 -5.770 -5.895 1.00 87.31 183 ARG A N 1
ATOM 1492 C CA . ARG A 1 183 ? -0.748 -6.472 -6.041 1.00 87.31 183 ARG A CA 1
ATOM 1493 C C . ARG A 1 183 ? 0.393 -5.489 -6.294 1.00 87.31 183 ARG A C 1
ATOM 1495 O O . ARG A 1 183 ? 0.207 -4.353 -6.726 1.00 87.31 183 ARG A O 1
ATOM 1502 N N . THR A 1 184 ? 1.617 -5.935 -6.024 1.00 81.81 184 THR A N 1
ATOM 1503 C CA . THR A 1 184 ? 2.813 -5.196 -6.441 1.00 81.81 184 THR A CA 1
ATOM 1504 C C . THR A 1 184 ? 2.840 -5.115 -7.970 1.00 81.81 184 THR A C 1
ATOM 1506 O O . THR A 1 184 ? 2.703 -6.155 -8.619 1.00 81.81 184 THR A O 1
ATOM 1509 N N . PRO A 1 185 ? 3.003 -3.916 -8.559 1.00 84.44 185 PRO A N 1
ATOM 1510 C CA . PRO A 1 185 ? 3.004 -3.768 -10.005 1.00 84.44 185 PRO A CA 1
ATOM 1511 C C . PRO A 1 185 ? 4.188 -4.514 -10.619 1.00 84.44 185 PRO A C 1
ATOM 1513 O O . PRO A 1 185 ? 5.298 -4.512 -10.082 1.00 84.44 185 PRO A O 1
ATOM 1516 N N . THR A 1 186 ? 3.940 -5.135 -11.769 1.00 89.00 186 THR A N 1
ATOM 1517 C CA . THR A 1 186 ? 5.001 -5.752 -12.567 1.00 89.00 186 THR A CA 1
ATOM 1518 C C . THR A 1 186 ? 5.872 -4.654 -13.166 1.00 89.00 186 THR A C 1
ATOM 1520 O O . THR A 1 186 ? 5.360 -3.660 -13.677 1.00 89.00 186 THR A O 1
ATOM 1523 N N . THR A 1 187 ? 7.192 -4.824 -13.094 1.00 92.00 187 THR A N 1
ATOM 1524 C CA . THR A 1 187 ? 8.124 -3.909 -13.758 1.00 92.00 187 THR A CA 1
ATOM 1525 C C . THR A 1 187 ? 8.325 -4.370 -15.192 1.00 92.00 187 THR A C 1
ATOM 1527 O O . THR A 1 187 ? 8.740 -5.504 -15.425 1.00 92.00 187 THR A O 1
ATOM 1530 N N . TRP A 1 188 ? 8.051 -3.476 -16.132 1.00 95.12 188 TRP A N 1
ATOM 1531 C CA . TRP A 1 188 ? 8.244 -3.686 -17.558 1.00 95.12 188 TRP A CA 1
ATOM 1532 C C . TRP A 1 188 ? 9.317 -2.732 -18.078 1.00 95.12 188 TRP A C 1
ATOM 1534 O O . TRP A 1 188 ? 9.378 -1.576 -17.656 1.00 95.12 188 TRP A O 1
ATOM 1544 N N . LEU A 1 189 ? 10.162 -3.215 -18.983 1.00 95.81 189 LEU A N 1
ATOM 1545 C CA . LEU A 1 189 ? 11.174 -2.431 -19.684 1.00 95.81 189 LEU A CA 1
ATOM 1546 C C . LEU A 1 189 ? 10.796 -2.373 -21.161 1.00 95.81 189 LEU A C 1
ATOM 1548 O O . LEU A 1 189 ? 10.383 -3.381 -21.726 1.00 95.81 189 LEU A O 1
ATOM 1552 N N . ARG A 1 190 ? 10.963 -1.208 -21.784 1.00 96.62 190 ARG A N 1
ATOM 1553 C CA . ARG A 1 190 ? 10.814 -1.051 -23.230 1.00 96.62 190 ARG A CA 1
ATOM 1554 C C . ARG A 1 190 ? 12.193 -0.927 -23.855 1.00 96.62 190 ARG A C 1
ATOM 1556 O O . ARG A 1 190 ? 12.919 -0.000 -23.506 1.00 96.62 190 ARG A O 1
ATOM 1563 N N . VAL A 1 191 ? 12.518 -1.821 -24.779 1.00 97.44 191 VAL A N 1
ATOM 1564 C CA . VAL A 1 191 ? 13.785 -1.800 -25.516 1.00 97.44 191 VAL A CA 1
ATOM 1565 C C . VAL A 1 191 ? 13.787 -0.641 -26.510 1.00 97.44 191 VAL A C 1
ATOM 1567 O O . VAL A 1 191 ? 12.840 -0.472 -27.280 1.00 97.44 191 VAL A O 1
ATOM 1570 N N . ASN A 1 192 ? 14.857 0.152 -26.526 1.00 97.50 192 ASN A N 1
ATOM 1571 C CA . ASN A 1 192 ? 15.091 1.137 -27.571 1.00 97.50 192 ASN A CA 1
ATOM 1572 C C . ASN A 1 192 ? 15.773 0.474 -28.775 1.00 97.50 192 ASN A C 1
ATOM 1574 O O . ASN A 1 192 ? 17.002 0.452 -28.893 1.00 97.50 192 ASN A O 1
ATOM 1578 N N . THR A 1 193 ? 14.955 -0.032 -29.698 1.00 96.56 193 THR A N 1
ATOM 1579 C CA . THR A 1 193 ? 15.405 -0.763 -30.894 1.00 96.56 193 THR A CA 1
ATOM 1580 C C . THR A 1 193 ? 16.259 0.066 -31.858 1.00 96.56 193 THR A C 1
ATOM 1582 O O . THR A 1 193 ? 16.958 -0.506 -32.687 1.00 96.56 193 THR A O 1
ATOM 1585 N N . LEU A 1 194 ? 16.296 1.397 -31.709 1.00 96.94 194 LEU A N 1
ATOM 1586 C CA . LEU A 1 194 ? 17.217 2.271 -32.448 1.00 96.94 194 LEU A CA 1
ATOM 1587 C C . LEU A 1 194 ? 18.674 2.159 -31.966 1.00 96.94 194 LEU A C 1
ATOM 1589 O O . LEU A 1 194 ? 19.583 2.619 -32.652 1.00 96.94 194 LEU A O 1
ATOM 1593 N N . LYS A 1 195 ? 18.908 1.599 -30.772 1.00 96.94 195 LYS A N 1
ATOM 1594 C CA . LYS A 1 195 ? 20.239 1.503 -30.148 1.00 96.94 195 LYS A CA 1
ATOM 1595 C C . LYS A 1 195 ? 20.712 0.074 -29.918 1.00 96.94 195 LYS A C 1
ATOM 1597 O O . LYS A 1 195 ? 21.919 -0.155 -29.841 1.00 96.94 195 LYS A O 1
ATOM 1602 N N . ILE A 1 196 ? 19.792 -0.863 -29.719 1.00 97.38 196 ILE A N 1
ATOM 1603 C CA . ILE A 1 196 ? 20.108 -2.242 -29.345 1.00 97.38 196 ILE A CA 1
ATOM 1604 C C . ILE A 1 196 ? 18.982 -3.180 -29.786 1.00 97.38 196 ILE A C 1
ATOM 1606 O O . ILE A 1 196 ? 17.815 -2.800 -29.745 1.00 97.38 196 ILE A O 1
ATOM 1610 N N . SER A 1 197 ? 19.307 -4.412 -30.183 1.00 97.12 197 SER A N 1
ATOM 1611 C CA . SER A 1 197 ? 18.277 -5.432 -30.406 1.00 97.12 197 SER A CA 1
ATOM 1612 C C . SER A 1 197 ? 17.739 -5.976 -29.079 1.00 97.12 197 SER A C 1
ATOM 1614 O O . SER A 1 197 ? 18.396 -5.891 -28.035 1.00 97.12 197 SER A O 1
ATOM 1616 N N . VAL A 1 198 ? 16.543 -6.564 -29.115 1.00 96.44 198 VAL A N 1
ATOM 1617 C CA . VAL A 1 198 ? 15.889 -7.147 -27.933 1.00 96.44 198 VAL A CA 1
ATOM 1618 C C . VAL A 1 198 ? 16.732 -8.289 -27.362 1.00 96.44 198 VAL A C 1
ATOM 1620 O O . VAL A 1 198 ? 16.993 -8.321 -26.160 1.00 96.44 198 VAL A O 1
ATOM 1623 N N . GLU A 1 199 ? 17.248 -9.161 -28.232 1.00 96.31 199 GLU A N 1
ATOM 1624 C CA . GLU A 1 199 ? 18.135 -10.282 -27.895 1.00 96.31 199 GLU A CA 1
ATOM 1625 C C . GLU A 1 199 ? 19.392 -9.797 -27.173 1.00 96.31 199 GLU A C 1
ATOM 1627 O O . GLU A 1 199 ? 19.835 -10.371 -26.173 1.00 96.31 199 GLU A O 1
ATOM 1632 N N . GLU A 1 200 ? 19.985 -8.724 -27.692 1.00 96.56 200 GLU A N 1
ATOM 1633 C CA . GLU A 1 200 ? 21.240 -8.206 -27.181 1.00 96.56 200 GLU A CA 1
ATOM 1634 C C . GLU A 1 200 ? 21.047 -7.529 -25.822 1.00 96.56 200 GLU A C 1
ATOM 1636 O O . GLU A 1 200 ? 21.867 -7.724 -24.915 1.00 96.56 200 GLU A O 1
ATOM 1641 N N . LEU A 1 201 ? 19.950 -6.784 -25.642 1.00 96.75 201 LEU A N 1
ATOM 1642 C CA . LEU A 1 201 ? 19.615 -6.193 -24.351 1.00 96.75 201 LEU A CA 1
ATOM 1643 C C . LEU A 1 201 ? 19.302 -7.275 -23.315 1.00 96.75 201 LEU A C 1
ATOM 1645 O O . LEU A 1 201 ? 19.873 -7.249 -22.226 1.00 96.75 201 LEU A O 1
ATOM 1649 N N . GLU A 1 202 ? 18.475 -8.261 -23.656 1.00 95.81 202 GLU A N 1
ATOM 1650 C CA . GLU A 1 202 ? 18.148 -9.396 -22.788 1.00 95.81 202 GLU A CA 1
ATOM 1651 C C . GLU A 1 202 ? 19.418 -10.095 -22.276 1.00 95.81 202 GLU A C 1
ATOM 1653 O O . GLU A 1 202 ? 19.608 -10.275 -21.068 1.00 95.81 202 GLU A O 1
ATOM 1658 N N . ARG A 1 203 ? 20.359 -10.402 -23.177 1.00 96.00 203 ARG A N 1
ATOM 1659 C CA . ARG A 1 203 ? 21.648 -11.020 -22.837 1.00 96.00 203 ARG A CA 1
ATOM 1660 C C . ARG A 1 203 ? 22.495 -10.151 -21.905 1.00 96.00 203 ARG A C 1
ATOM 1662 O O . ARG A 1 203 ? 23.175 -10.670 -21.012 1.00 96.00 203 ARG A O 1
ATOM 1669 N N . ARG A 1 204 ? 22.500 -8.827 -22.093 1.00 95.94 204 ARG A N 1
ATOM 1670 C CA . ARG A 1 204 ? 23.198 -7.886 -21.195 1.00 95.94 204 ARG A CA 1
ATOM 1671 C C . ARG A 1 204 ? 22.552 -7.847 -19.817 1.00 95.94 204 ARG A C 1
ATOM 1673 O O . ARG A 1 204 ? 23.260 -8.033 -18.829 1.00 95.94 204 ARG A O 1
ATOM 1680 N N . LEU A 1 205 ? 21.232 -7.692 -19.752 1.00 95.50 205 LEU A N 1
ATOM 1681 C CA . LEU A 1 205 ? 20.473 -7.675 -18.502 1.00 95.50 205 LEU A CA 1
ATOM 1682 C C . LEU A 1 205 ? 20.676 -8.976 -17.711 1.00 95.50 205 LEU A C 1
ATOM 1684 O O . LEU A 1 205 ? 20.965 -8.926 -16.512 1.00 95.50 205 LEU A O 1
ATOM 1688 N N . ARG A 1 206 ? 20.676 -10.132 -18.387 1.00 94.25 206 ARG A N 1
ATOM 1689 C CA . ARG A 1 206 ? 20.939 -11.434 -17.756 1.00 94.25 206 ARG A CA 1
ATOM 1690 C C . ARG A 1 206 ? 22.313 -11.498 -17.096 1.00 94.25 206 ARG A C 1
ATOM 1692 O O . ARG A 1 206 ? 22.418 -11.916 -15.944 1.00 94.25 206 ARG A O 1
ATOM 1699 N N . ARG A 1 207 ? 23.359 -11.000 -17.770 1.00 94.19 207 ARG A N 1
ATOM 1700 C CA . ARG A 1 207 ? 24.722 -10.891 -17.204 1.00 94.19 207 ARG A CA 1
ATOM 1701 C C . ARG A 1 207 ? 24.798 -9.943 -16.003 1.00 94.19 207 ARG A C 1
ATOM 1703 O O . ARG A 1 207 ? 25.652 -10.126 -15.143 1.00 94.19 207 ARG A O 1
ATOM 1710 N N . ARG A 1 208 ? 23.895 -8.962 -15.907 1.00 92.38 208 ARG A N 1
ATOM 1711 C CA . ARG A 1 208 ? 23.749 -8.060 -14.747 1.00 92.38 208 ARG A CA 1
ATOM 1712 C C . ARG A 1 208 ? 22.909 -8.664 -13.611 1.00 92.38 208 ARG A C 1
ATOM 1714 O O . ARG A 1 208 ? 22.727 -8.020 -12.580 1.00 92.38 208 ARG A O 1
ATOM 1721 N N . GLY A 1 209 ? 22.398 -9.886 -13.772 1.00 92.81 209 GLY A N 1
ATOM 1722 C CA . GLY A 1 209 ? 21.536 -10.540 -12.786 1.00 92.81 209 GLY A CA 1
ATOM 1723 C C . GLY A 1 209 ? 20.078 -10.076 -12.828 1.00 92.81 209 GLY A C 1
ATOM 1724 O O . GLY A 1 209 ? 19.388 -10.171 -11.808 1.00 92.81 209 GLY A O 1
ATOM 1725 N N . LEU A 1 210 ? 19.620 -9.563 -13.974 1.00 94.31 210 LEU A N 1
ATOM 1726 C CA . LEU A 1 210 ? 18.215 -9.295 -14.259 1.00 94.31 210 LEU A CA 1
ATOM 1727 C C . LEU A 1 210 ? 17.672 -10.412 -15.150 1.00 94.31 210 LEU A C 1
ATOM 1729 O O . LEU A 1 210 ? 18.146 -10.618 -16.263 1.00 94.31 210 LEU A O 1
ATOM 1733 N N . VAL A 1 211 ? 16.688 -11.144 -14.643 1.00 94.81 211 VAL A N 1
ATOM 1734 C CA . VAL A 1 211 ? 15.955 -12.150 -15.409 1.00 94.81 211 VAL A CA 1
ATOM 1735 C C . VAL A 1 211 ? 14.729 -11.465 -15.979 1.00 94.81 211 VAL A C 1
ATOM 1737 O O . VAL A 1 211 ? 13.906 -10.938 -15.223 1.00 94.81 211 VAL A O 1
ATOM 1740 N N . VAL A 1 212 ? 14.641 -11.466 -17.303 1.00 95.81 212 VAL A N 1
ATOM 1741 C CA . VAL A 1 212 ? 13.550 -10.855 -18.048 1.00 95.81 212 VAL A CA 1
ATOM 1742 C C . VAL A 1 212 ? 12.928 -11.865 -19.002 1.00 95.81 212 VAL A C 1
ATOM 1744 O O . VAL A 1 212 ? 13.579 -12.838 -19.372 1.00 95.81 212 VAL A O 1
ATOM 1747 N N . GLU A 1 213 ? 11.679 -11.624 -19.365 1.00 95.50 213 GLU A N 1
ATOM 1748 C CA . GLU A 1 213 ? 10.893 -12.417 -20.311 1.00 95.50 213 GLU A CA 1
ATOM 1749 C C . GLU A 1 213 ? 10.293 -11.467 -21.345 1.00 95.50 213 GLU A C 1
ATOM 1751 O O . GLU A 1 213 ? 9.919 -10.347 -20.994 1.00 95.50 213 GLU A O 1
ATOM 1756 N N . ARG A 1 214 ? 10.253 -11.870 -22.613 1.00 95.62 214 ARG A N 1
ATOM 1757 C CA . ARG A 1 214 ? 9.639 -11.059 -23.669 1.00 95.62 214 ARG A CA 1
ATOM 1758 C C . ARG A 1 214 ? 8.130 -11.123 -23.544 1.00 95.62 214 ARG A C 1
ATOM 1760 O O . ARG A 1 214 ? 7.592 -12.145 -23.141 1.00 95.62 214 ARG A O 1
ATOM 1767 N N . ASP A 1 215 ? 7.476 -10.024 -23.876 1.00 95.81 215 ASP A N 1
ATOM 1768 C CA . ASP A 1 215 ? 6.036 -10.052 -24.074 1.00 95.81 215 ASP A CA 1
ATOM 1769 C C . ASP A 1 215 ? 5.706 -10.757 -25.396 1.00 95.81 215 ASP A C 1
ATOM 1771 O O . ASP A 1 215 ? 6.387 -10.528 -26.401 1.00 95.81 215 ASP A O 1
ATOM 1775 N N . ASP A 1 216 ? 4.678 -11.605 -25.382 1.00 93.31 216 ASP A N 1
ATOM 1776 C CA . ASP A 1 216 ? 4.259 -12.374 -26.559 1.00 93.31 216 ASP A CA 1
ATOM 1777 C C . ASP A 1 216 ? 3.595 -11.481 -27.622 1.00 93.31 216 ASP A C 1
ATOM 1779 O O . ASP A 1 216 ? 3.750 -11.725 -28.819 1.00 93.31 216 ASP A O 1
ATOM 1783 N N . ASP A 1 217 ? 2.909 -10.414 -27.195 1.00 96.06 217 ASP A N 1
ATOM 1784 C CA . ASP A 1 217 ? 2.169 -9.507 -28.078 1.00 96.06 217 ASP A CA 1
ATOM 1785 C C . ASP A 1 217 ? 2.994 -8.260 -28.451 1.00 96.06 217 ASP A C 1
ATOM 1787 O O . ASP A 1 217 ? 2.830 -7.678 -29.527 1.00 96.06 217 ASP A O 1
ATOM 1791 N N . LEU A 1 218 ? 3.897 -7.827 -27.563 1.00 96.00 218 LEU A N 1
ATOM 1792 C CA . LEU A 1 218 ? 4.702 -6.615 -27.708 1.00 96.00 218 LEU A CA 1
ATOM 1793 C C . LEU A 1 218 ? 6.206 -6.943 -27.753 1.00 96.00 218 LEU A C 1
ATOM 1795 O O . LEU A 1 218 ? 6.890 -6.878 -26.728 1.00 96.00 218 LEU A O 1
ATOM 1799 N N . PRO A 1 219 ? 6.796 -7.178 -28.941 1.00 91.31 219 PRO A N 1
ATOM 1800 C CA . PRO A 1 219 ? 8.135 -7.768 -29.068 1.00 91.31 219 PRO A CA 1
ATOM 1801 C C . PRO A 1 219 ? 9.276 -6.917 -28.484 1.00 91.31 219 PRO A C 1
ATOM 1803 O O . PRO A 1 219 ? 10.365 -7.425 -28.228 1.00 91.31 219 PRO A O 1
ATOM 1806 N N . TYR A 1 220 ? 9.051 -5.619 -28.260 1.00 95.75 220 TYR A N 1
ATOM 1807 C CA . TYR A 1 220 ? 10.006 -4.688 -27.647 1.00 95.75 220 TYR A CA 1
ATOM 1808 C C . TYR A 1 220 ? 9.809 -4.506 -26.131 1.00 95.75 220 TYR A C 1
ATOM 1810 O O . TYR A 1 220 ? 10.448 -3.635 -25.532 1.00 95.75 220 TYR A O 1
ATOM 1818 N N . MET A 1 221 ? 8.916 -5.272 -25.502 1.00 97.31 221 MET A N 1
ATOM 1819 C CA . MET A 1 221 ? 8.649 -5.217 -24.067 1.00 97.31 221 MET A CA 1
ATOM 1820 C C . MET A 1 221 ? 9.286 -6.406 -23.350 1.00 97.31 221 MET A C 1
ATOM 1822 O O . MET A 1 221 ? 9.189 -7.551 -23.781 1.00 97.31 221 MET A O 1
ATOM 1826 N N . LEU A 1 222 ? 9.937 -6.117 -22.226 1.00 96.56 222 LEU A N 1
ATOM 1827 C CA . LEU A 1 222 ? 10.583 -7.100 -21.366 1.00 96.56 222 LEU A CA 1
ATOM 1828 C C . LEU A 1 222 ? 9.988 -7.029 -19.959 1.00 96.56 222 LEU A C 1
ATOM 1830 O O . LEU A 1 222 ? 10.104 -6.013 -19.266 1.00 96.56 222 LEU A O 1
ATOM 1834 N N . LYS A 1 223 ? 9.383 -8.122 -19.510 1.00 96.25 223 LYS A N 1
ATOM 1835 C CA . LYS A 1 223 ? 8.885 -8.313 -18.151 1.00 96.25 223 LYS A CA 1
ATOM 1836 C C . LYS A 1 223 ? 10.037 -8.635 -17.218 1.00 96.25 223 LYS A C 1
ATOM 1838 O O . LYS A 1 223 ? 10.745 -9.614 -17.427 1.00 96.25 223 LYS A O 1
ATOM 1843 N N . VAL A 1 224 ? 10.219 -7.870 -16.146 1.00 95.44 224 VAL A N 1
ATOM 1844 C CA . VAL A 1 224 ? 11.229 -8.194 -15.129 1.00 95.44 224 VAL A CA 1
ATOM 1845 C C . VAL A 1 224 ? 10.675 -9.257 -14.185 1.00 95.44 224 VAL A C 1
ATOM 1847 O O . VAL A 1 224 ? 9.808 -8.970 -13.360 1.00 95.44 224 VAL A O 1
ATOM 1850 N N . LEU A 1 225 ? 11.208 -10.476 -14.274 1.00 93.31 225 LEU A N 1
ATOM 1851 C CA . LEU A 1 225 ? 10.847 -11.585 -13.387 1.00 93.31 225 LEU A CA 1
ATOM 1852 C C . LEU A 1 225 ? 11.623 -11.527 -12.069 1.00 93.31 225 LEU A C 1
ATOM 1854 O O . LEU A 1 225 ? 11.076 -11.756 -10.991 1.00 93.31 225 LEU A O 1
ATOM 1858 N N . ARG A 1 226 ? 12.923 -11.219 -12.145 1.00 90.44 226 ARG A N 1
ATOM 1859 C CA . ARG A 1 226 ? 13.811 -11.132 -10.980 1.00 90.44 226 ARG A CA 1
ATOM 1860 C C . ARG A 1 226 ? 14.926 -10.130 -11.231 1.00 90.44 226 ARG A C 1
ATOM 1862 O O . ARG A 1 226 ? 15.513 -10.110 -12.305 1.00 90.44 226 ARG A O 1
ATOM 1869 N N . SER A 1 227 ? 15.273 -9.354 -10.208 1.00 89.25 227 SER A N 1
ATOM 1870 C CA . SER A 1 227 ? 16.292 -8.307 -10.303 1.00 89.25 227 SER A CA 1
ATOM 1871 C C . SER A 1 227 ? 17.225 -8.368 -9.098 1.00 89.25 227 SER A C 1
ATOM 1873 O O . SER A 1 227 ? 16.772 -8.179 -7.972 1.00 89.25 227 SER A O 1
ATOM 1875 N N . LYS A 1 228 ? 18.526 -8.614 -9.309 1.00 86.31 228 LYS A N 1
ATOM 1876 C CA . LYS A 1 228 ? 19.543 -8.411 -8.252 1.00 86.31 228 LYS A CA 1
ATOM 1877 C C . LYS A 1 228 ? 19.890 -6.931 -8.056 1.00 86.31 228 LYS A C 1
ATOM 1879 O O . LYS A 1 228 ? 20.275 -6.524 -6.967 1.00 86.31 228 LYS A O 1
ATOM 1884 N N . VAL A 1 229 ? 19.742 -6.135 -9.113 1.00 86.06 229 VAL A N 1
ATOM 1885 C CA . VAL A 1 229 ? 20.013 -4.692 -9.142 1.00 86.06 229 VAL A CA 1
ATOM 1886 C C . VAL A 1 229 ? 18.771 -3.987 -9.691 1.00 86.06 229 VAL A C 1
ATOM 1888 O O . VAL A 1 229 ? 18.156 -4.533 -10.605 1.00 86.06 229 VAL A O 1
ATOM 1891 N N . PRO A 1 230 ? 18.358 -2.813 -9.178 1.00 86.81 230 PRO A N 1
ATOM 1892 C CA . PRO A 1 230 ? 17.246 -2.062 -9.759 1.00 86.81 230 PRO A CA 1
ATOM 1893 C C . PRO A 1 230 ? 17.483 -1.753 -11.249 1.00 86.81 230 PRO A C 1
ATOM 1895 O O . PRO A 1 230 ? 18.580 -1.296 -11.579 1.00 86.81 230 PRO A O 1
ATOM 1898 N N . PRO A 1 231 ? 16.486 -1.917 -12.142 1.00 89.38 231 PRO A N 1
ATOM 1899 C CA . PRO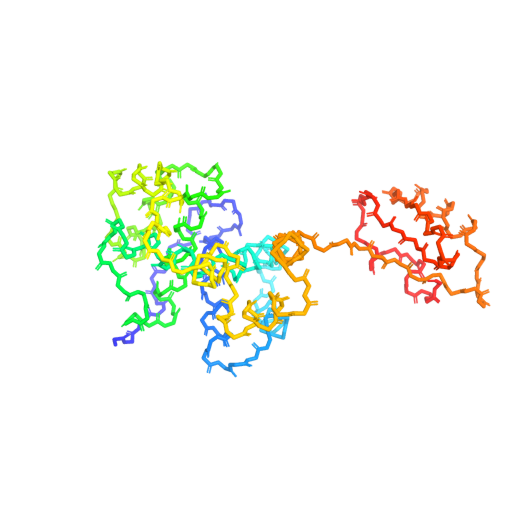 A 1 231 ? 16.662 -1.633 -13.571 1.00 89.38 231 PRO A CA 1
ATOM 1900 C C . PRO A 1 231 ? 17.119 -0.200 -13.871 1.00 89.38 231 PRO A C 1
ATOM 1902 O O . PRO A 1 231 ? 17.890 0.030 -14.791 1.00 89.38 231 PRO A O 1
ATOM 1905 N N . SER A 1 232 ? 16.740 0.775 -13.045 1.00 88.50 232 SER A N 1
ATOM 1906 C CA . SER A 1 232 ? 17.190 2.165 -13.193 1.00 88.50 232 SER A CA 1
ATOM 1907 C C . SER A 1 232 ? 18.682 2.387 -12.907 1.00 88.50 232 SER A C 1
ATOM 1909 O O . SER A 1 232 ? 19.207 3.455 -13.211 1.00 88.50 232 SER A O 1
ATOM 1911 N N . ARG A 1 233 ? 19.371 1.406 -12.305 1.00 89.19 233 ARG A N 1
ATOM 1912 C CA . ARG A 1 233 ? 20.799 1.478 -11.952 1.00 89.19 233 ARG A CA 1
ATOM 1913 C C . ARG A 1 233 ? 21.706 0.709 -12.911 1.00 89.19 233 ARG A C 1
ATOM 1915 O O . ARG A 1 233 ? 22.919 0.723 -12.710 1.00 89.19 233 ARG A O 1
ATOM 1922 N N . VAL A 1 234 ? 21.163 0.029 -13.922 1.00 92.56 234 VAL A N 1
ATOM 1923 C CA . VAL A 1 234 ? 22.010 -0.631 -14.922 1.00 92.56 234 VAL A CA 1
ATOM 1924 C C . VAL A 1 234 ? 22.517 0.389 -15.958 1.00 92.56 234 VAL A C 1
ATOM 1926 O O . VAL A 1 234 ? 21.791 1.333 -16.279 1.00 92.56 234 VAL A O 1
ATOM 1929 N N . PRO A 1 235 ? 23.744 0.242 -16.495 1.00 93.75 235 PRO A N 1
ATOM 1930 C CA . PRO A 1 235 ? 24.295 1.180 -17.482 1.00 93.75 235 PRO A CA 1
ATOM 1931 C C . PRO A 1 235 ? 23.454 1.330 -18.755 1.00 93.75 235 PRO A C 1
ATOM 1933 O O . PRO A 1 235 ? 23.488 2.367 -19.409 1.00 93.75 235 PRO A O 1
ATOM 1936 N N . GLU A 1 236 ? 22.715 0.290 -19.128 1.00 94.50 236 GLU A N 1
ATOM 1937 C CA . GLU A 1 236 ? 21.819 0.283 -20.281 1.00 94.50 236 GLU A CA 1
ATOM 1938 C C . GLU A 1 236 ? 20.731 1.365 -20.137 1.00 94.50 236 GLU A C 1
ATOM 1940 O O . GLU A 1 236 ? 20.492 2.123 -21.076 1.00 94.50 236 GLU A O 1
ATOM 1945 N N . HIS A 1 237 ? 20.181 1.542 -18.929 1.00 93.62 237 HIS A N 1
ATOM 1946 C CA . HIS A 1 237 ? 19.173 2.565 -18.645 1.00 93.62 237 HIS A CA 1
ATOM 1947 C C . HIS A 1 237 ? 19.724 3.988 -18.824 1.00 93.62 237 HIS A C 1
ATOM 1949 O O . HIS A 1 237 ? 19.094 4.814 -19.481 1.00 93.62 237 HIS A O 1
ATOM 1955 N N . SER A 1 238 ? 20.920 4.290 -18.299 1.00 92.94 238 SER A N 1
ATOM 1956 C CA . SER A 1 238 ? 21.516 5.632 -18.441 1.00 92.94 238 SER A CA 1
ATOM 1957 C C . SER A 1 238 ? 21.940 5.953 -19.876 1.00 92.94 238 SER A C 1
ATOM 1959 O O . SER A 1 238 ? 21.986 7.119 -20.259 1.00 92.94 238 SER A O 1
ATOM 1961 N N . ARG A 1 239 ? 22.198 4.929 -20.696 1.00 94.00 239 ARG A N 1
ATOM 1962 C CA . ARG A 1 239 ? 22.458 5.070 -22.137 1.00 94.00 239 ARG A CA 1
ATOM 1963 C C . ARG A 1 239 ? 21.173 5.157 -22.968 1.00 94.00 239 ARG A C 1
ATOM 1965 O O . ARG A 1 239 ? 21.255 5.349 -24.184 1.00 94.00 239 ARG A O 1
ATOM 1972 N N . GLY A 1 240 ? 20.003 5.041 -22.335 1.00 92.19 240 GLY A N 1
ATOM 1973 C CA . GLY A 1 240 ? 18.692 5.054 -22.982 1.00 92.19 240 GLY A CA 1
ATOM 1974 C C . GLY A 1 240 ? 18.511 3.909 -23.975 1.00 92.19 240 GLY A C 1
ATOM 1975 O O . GLY A 1 240 ? 17.964 4.151 -25.054 1.00 92.19 240 GLY A O 1
ATOM 1976 N N . MET A 1 241 ? 19.083 2.743 -23.651 1.00 92.19 241 MET A N 1
ATOM 1977 C CA . MET A 1 241 ? 18.920 1.475 -24.371 1.00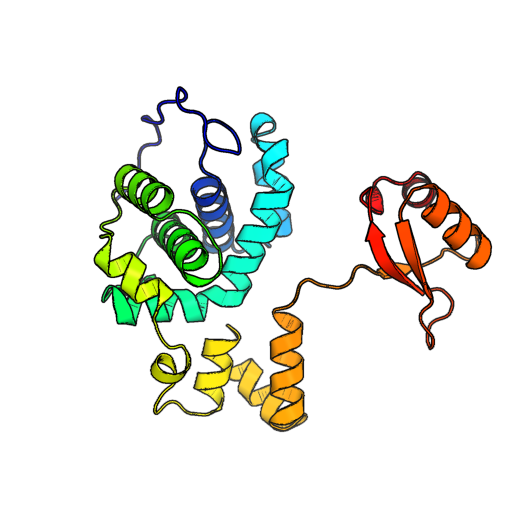 92.19 241 MET A CA 1
ATOM 1978 C C . MET A 1 241 ? 17.598 0.804 -24.012 1.00 92.19 241 MET A C 1
ATOM 1980 O O . MET A 1 241 ? 17.118 1.023 -22.879 1.00 92.19 241 MET A O 1
#